Protein AF-C4Y0C4-F1 (afdb_monomer)

Radius of gyration: 26.36 Å; Cα contacts (8 Å, |Δi|>4): 239; chains: 1; bounding box: 46×41×90 Å

Sequence (206 aa):
MAMACFSQWPRQMGLIIATPTGSTAYSLSAGGSLVHPAVSAISVTPVCPHTLSFRPILLPDTMVLKVQVSVASRASAWASFDGRVRTELHKGWYVTVQASPFPFPTVRSSKTEYFDSVSSNLKWNVREQQKPFSQYLTGSNRSEFEQKHPGDPQVSDSSFDLDYSDDSASVQSEDESTAPLDTRTCYAHPHATVSINDDARSAAGL

Nearest PDB structures (foldseek):
  8kgc-assembly1_D  TM=9.273E-01  e=1.383E-09  Homo sapiens
  8kgc-assembly1_C  TM=9.225E-01  e=1.383E-09  Homo sapiens
  8kgc-assembly1_A  TM=9.258E-01  e=5.862E-09  Homo sapiens
  7qvs-assembly1_B-2  TM=7.651E-01  e=1.316E-07  Pseudomonas aeruginosa
  7mh7-assembly1_A  TM=7.870E-01  e=3.384E-07  Pseudomonas aeruginosa PAO1

Foldseek 3Di:
DWFWWKQDPPDGWTKTKDQLVCCPPVVVVQVGDRHDNPDQWIWIGIHPDPDPPDDIDIGGLADKDKAAAALPDPFWIWTDTPPDDIDIGGHGWIFIDHDDPDDDDDDDPDPCVVVVCCCVVVVPPPDDDDDDPLVVDDDPRNVVVCVVDVDDDPDDVDDPDPDPDDDDDDDDDDDDDDDDDDDDDDDDDPPPDGDIDPVVVVPPDD

Organism: Clavispora lusitaniae (strain ATCC 42720) (NCBI:txid306902)

InterPro domains:
  IPR016064 NAD kinase/diacylglycerol kinase-like domain superfamily [SSF111331] (14-130)
  IPR017437 ATP-NAD kinase, PpnK-type, C-terminal [G3DSA:2.60.200.30] (14-100)
  IPR017438 Inorganic polyphosphate/ATP-NAD kinase, N-terminal [G3DSA:3.40.50.10330] (101-125)

pLDDT: mean 70.17, std 22.77, range [24.12, 93.94]

Structure (mmCIF, N/CA/C/O backbone):
data_AF-C4Y0C4-F1
#
_entry.id   AF-C4Y0C4-F1
#
loop_
_atom_site.group_PDB
_atom_site.id
_atom_site.type_symbol
_atom_site.label_atom_id
_atom_site.label_alt_id
_atom_site.label_comp_id
_atom_site.label_asym_id
_atom_site.label_entity_id
_atom_site.label_seq_id
_atom_site.pdbx_PDB_ins_code
_atom_site.Cartn_x
_atom_site.Cartn_y
_atom_site.Cartn_z
_atom_site.occupancy
_atom_site.B_iso_or_equiv
_atom_site.auth_seq_id
_atom_site.auth_comp_id
_atom_site.auth_asym_id
_atom_site.auth_atom_id
_atom_site.pdbx_PDB_model_num
ATOM 1 N N . MET A 1 1 ? -5.969 -7.035 -2.236 1.00 51.94 1 MET A N 1
ATOM 2 C CA . MET A 1 1 ? -4.674 -7.696 -1.998 1.00 51.94 1 MET A CA 1
ATOM 3 C C . MET A 1 1 ? -3.873 -7.643 -3.288 1.00 51.94 1 MET A C 1
ATOM 5 O O . MET A 1 1 ? -4.138 -8.395 -4.210 1.00 51.94 1 MET A O 1
ATOM 9 N N . ALA A 1 2 ? -2.981 -6.670 -3.384 1.00 42.44 2 ALA A N 1
ATOM 10 C CA . ALA A 1 2 ? -1.845 -6.651 -4.292 1.00 42.44 2 ALA A CA 1
ATOM 11 C C . ALA A 1 2 ? -0.903 -5.630 -3.667 1.00 42.44 2 ALA A C 1
ATOM 13 O O . ALA A 1 2 ? -1.334 -4.522 -3.367 1.00 42.44 2 ALA A O 1
ATOM 14 N N . MET A 1 3 ? 0.322 -6.051 -3.385 1.00 50.34 3 MET A N 1
ATOM 15 C CA . MET A 1 3 ? 1.401 -5.193 -2.922 1.00 50.34 3 MET A CA 1
ATOM 16 C C . MET A 1 3 ? 2.520 -5.362 -3.932 1.00 50.34 3 MET A C 1
ATOM 18 O O . MET A 1 3 ? 3.320 -6.270 -3.762 1.00 50.34 3 MET A O 1
ATOM 22 N N . ALA A 1 4 ? 2.538 -4.547 -4.985 1.00 52.78 4 ALA A N 1
ATOM 23 C CA . ALA A 1 4 ? 3.640 -4.528 -5.939 1.00 52.78 4 ALA A CA 1
ATOM 24 C C . ALA A 1 4 ? 4.771 -3.689 -5.348 1.00 52.78 4 ALA A C 1
ATOM 26 O O . ALA A 1 4 ? 4.627 -2.475 -5.285 1.00 52.78 4 ALA A O 1
ATOM 27 N N . CYS A 1 5 ? 5.845 -4.321 -4.867 1.00 55.41 5 CYS A N 1
ATOM 28 C CA . CYS A 1 5 ? 7.065 -3.629 -4.444 1.00 55.41 5 CYS A CA 1
ATOM 29 C C . CYS A 1 5 ? 8.098 -3.701 -5.559 1.00 55.41 5 CYS A C 1
ATOM 31 O O . CYS A 1 5 ? 8.559 -4.798 -5.868 1.00 55.41 5 CYS A O 1
ATOM 33 N N . PHE A 1 6 ? 8.451 -2.546 -6.124 1.00 56.22 6 PHE A N 1
ATOM 34 C CA . PHE A 1 6 ? 9.517 -2.407 -7.113 1.00 56.22 6 PHE A CA 1
ATOM 35 C C . PHE A 1 6 ? 10.836 -2.090 -6.412 1.00 56.22 6 PHE A C 1
ATOM 37 O O . PHE A 1 6 ? 10.928 -1.063 -5.756 1.00 56.22 6 PHE A O 1
ATOM 44 N N . SER A 1 7 ? 11.859 -2.941 -6.522 1.00 53.38 7 SER A N 1
ATOM 45 C CA . SER A 1 7 ? 13.177 -2.651 -5.930 1.00 53.38 7 SER A CA 1
ATOM 46 C C . SER A 1 7 ? 14.316 -2.876 -6.921 1.00 53.38 7 SER A C 1
ATOM 48 O O . SER A 1 7 ? 14.461 -3.981 -7.445 1.00 53.38 7 SER A O 1
ATOM 50 N N . GLN A 1 8 ? 15.154 -1.855 -7.119 1.00 50.72 8 GLN A N 1
ATOM 51 C CA . GLN A 1 8 ? 16.403 -1.925 -7.882 1.00 50.72 8 GLN A CA 1
ATOM 52 C C . GLN A 1 8 ? 17.591 -2.101 -6.915 1.00 50.72 8 GLN A C 1
ATOM 54 O O . GLN A 1 8 ? 17.898 -1.221 -6.116 1.00 50.72 8 GLN A O 1
ATOM 59 N N . TRP A 1 9 ? 18.313 -3.217 -6.970 1.00 38.84 9 TRP A N 1
ATOM 60 C CA . TRP A 1 9 ? 19.644 -3.305 -6.339 1.00 38.84 9 TRP A CA 1
ATOM 61 C C . TRP A 1 9 ? 20.624 -2.463 -7.189 1.00 38.84 9 TRP A C 1
ATOM 63 O O . TRP A 1 9 ? 20.553 -2.619 -8.411 1.00 38.84 9 TRP A O 1
ATOM 73 N N . PRO A 1 10 ? 21.477 -1.535 -6.677 1.00 44.44 10 PRO A N 1
ATOM 74 C CA . PRO A 1 10 ? 21.913 -1.223 -5.305 1.00 44.44 10 PRO A CA 1
ATOM 75 C C . PRO A 1 10 ? 21.358 0.119 -4.752 1.00 44.44 10 PRO A C 1
ATOM 77 O O . PRO A 1 10 ? 21.975 0.763 -3.904 1.00 44.44 10 PRO A O 1
ATOM 80 N N . ARG A 1 11 ? 20.209 0.591 -5.254 1.00 56.19 11 ARG A N 1
ATOM 81 C CA . ARG A 1 11 ? 19.557 1.844 -4.833 1.00 56.19 11 ARG A CA 1
ATOM 82 C C . ARG A 1 11 ? 18.072 1.544 -4.640 1.00 56.19 11 ARG A C 1
ATOM 84 O O . ARG A 1 11 ? 17.348 1.476 -5.627 1.00 56.19 11 ARG A O 1
ATOM 91 N N . GLN A 1 12 ? 17.630 1.337 -3.395 1.00 60.38 12 GLN A N 1
ATOM 92 C CA . GLN A 1 12 ? 16.238 0.990 -3.068 1.00 60.38 12 GLN A CA 1
ATOM 93 C C . GLN A 1 12 ? 15.284 2.176 -3.299 1.00 60.38 12 GLN A C 1
ATOM 95 O O . GLN A 1 12 ? 14.732 2.735 -2.362 1.00 60.38 12 GLN A O 1
ATOM 100 N N . MET A 1 13 ? 15.110 2.584 -4.554 1.00 75.00 13 MET A N 1
ATOM 101 C CA . MET A 1 13 ? 13.962 3.373 -4.984 1.00 75.00 13 MET A CA 1
ATOM 102 C C . MET A 1 13 ? 12.855 2.382 -5.314 1.00 75.00 13 MET A C 1
ATOM 104 O O . MET A 1 13 ? 13.097 1.425 -6.059 1.00 75.00 13 MET A O 1
ATOM 108 N N . GLY A 1 14 ? 11.666 2.603 -4.767 1.00 84.25 14 GLY A N 1
ATOM 109 C CA . GLY A 1 14 ? 10.551 1.705 -5.003 1.00 84.25 14 GLY A CA 1
ATOM 110 C C . GLY A 1 14 ? 9.195 2.369 -4.977 1.00 84.25 14 GLY A C 1
ATOM 111 O O . GLY A 1 14 ? 9.045 3.550 -4.671 1.00 84.25 14 GLY A O 1
ATOM 112 N N . LEU A 1 15 ? 8.198 1.570 -5.320 1.00 89.12 15 LEU A N 1
ATOM 113 C CA . LEU A 1 15 ? 6.793 1.938 -5.302 1.00 89.12 15 LEU A CA 1
ATOM 114 C C . LEU A 1 15 ? 6.036 0.797 -4.640 1.00 89.12 15 LEU A C 1
ATOM 116 O O . LEU A 1 15 ? 6.319 -0.354 -4.961 1.00 89.12 15 LEU A O 1
ATOM 120 N N . ILE A 1 16 ? 5.111 1.124 -3.742 1.00 92.12 16 ILE A N 1
ATOM 121 C CA . ILE A 1 16 ? 4.132 0.207 -3.16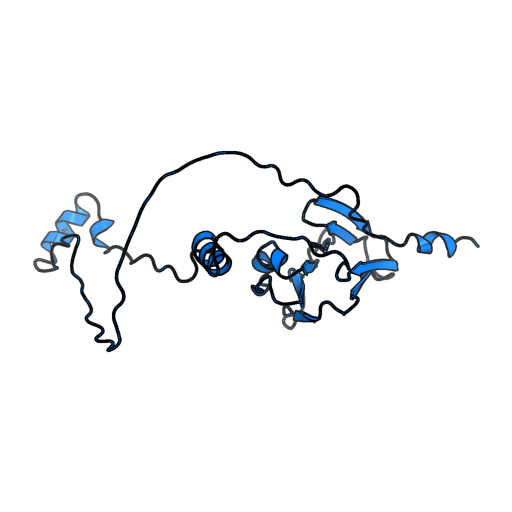5 1.00 92.12 16 ILE A CA 1
ATOM 122 C C . ILE A 1 16 ? 2.763 0.643 -3.668 1.00 92.12 16 ILE A C 1
ATOM 124 O O . ILE A 1 16 ? 2.360 1.786 -3.469 1.00 92.12 16 ILE A O 1
ATOM 128 N N . ILE A 1 17 ? 2.037 -0.273 -4.295 1.00 93.00 17 ILE A N 1
ATOM 129 C CA . ILE A 1 17 ? 0.620 -0.096 -4.626 1.00 93.00 17 ILE A CA 1
ATOM 130 C C . ILE A 1 17 ? -0.157 -1.042 -3.725 1.00 93.00 17 ILE A C 1
ATOM 132 O O . ILE A 1 17 ? 0.185 -2.219 -3.699 1.00 93.00 17 ILE A O 1
ATOM 136 N N . ALA A 1 18 ? -1.151 -0.549 -2.988 1.00 91.88 18 ALA A N 1
ATOM 137 C CA . ALA A 1 18 ? -1.892 -1.316 -1.993 1.00 91.88 18 ALA A CA 1
ATOM 138 C C . ALA A 1 18 ? -3.405 -1.063 -2.070 1.00 91.88 18 ALA A C 1
ATOM 140 O O . ALA A 1 18 ? -3.861 0.035 -2.381 1.00 91.88 18 ALA A O 1
ATOM 141 N N . THR A 1 19 ? -4.192 -2.084 -1.732 1.00 91.94 19 THR A N 1
ATOM 142 C CA . THR A 1 19 ? -5.633 -1.942 -1.457 1.00 91.94 19 THR A CA 1
ATOM 143 C C . THR A 1 19 ? -5.858 -1.328 -0.068 1.00 91.94 19 THR A C 1
ATOM 145 O O . THR A 1 19 ? -4.915 -1.298 0.726 1.00 91.94 19 THR A O 1
ATOM 148 N N . PRO A 1 20 ? -7.084 -0.911 0.297 1.00 91.44 20 PRO A N 1
ATOM 149 C CA . PRO A 1 20 ? -7.365 -0.302 1.601 1.00 91.44 20 PRO A CA 1
ATOM 150 C C . PRO A 1 20 ? -6.941 -1.206 2.761 1.00 91.44 20 PRO A C 1
ATOM 152 O O . PRO A 1 20 ? -6.286 -0.767 3.697 1.00 91.44 20 PRO A O 1
ATOM 155 N N . THR A 1 21 ? -7.186 -2.511 2.635 1.00 90.50 21 THR A N 1
ATOM 156 C CA . THR A 1 21 ? -6.725 -3.533 3.588 1.00 90.50 21 THR A CA 1
ATOM 157 C C . THR A 1 21 ? -5.204 -3.678 3.671 1.00 90.50 21 THR A C 1
ATOM 159 O O . THR A 1 21 ? -4.689 -4.044 4.716 1.00 90.50 21 THR A O 1
ATOM 162 N N . GLY A 1 22 ? -4.474 -3.393 2.590 1.00 88.94 22 GLY A N 1
ATOM 163 C CA . GLY A 1 22 ? -3.008 -3.413 2.556 1.00 88.94 22 GLY A CA 1
ATOM 164 C C . GLY A 1 22 ? -2.369 -2.091 2.986 1.00 88.94 22 GLY A C 1
ATOM 165 O O . GLY A 1 22 ? -1.144 -2.017 3.089 1.00 88.94 22 GLY A O 1
ATOM 166 N N . SER A 1 23 ? -3.172 -1.050 3.240 1.00 90.94 23 SER A N 1
ATOM 167 C CA . SER A 1 23 ? -2.684 0.252 3.708 1.00 90.94 23 SER A CA 1
ATOM 168 C C . SER A 1 23 ? -2.019 0.159 5.081 1.00 90.94 23 SER A C 1
ATOM 170 O O . SER A 1 23 ? -1.075 0.892 5.343 1.00 90.94 23 SER A O 1
ATOM 172 N N . THR A 1 24 ? -2.452 -0.793 5.911 1.00 90.81 24 THR A N 1
ATOM 173 C CA . THR A 1 24 ? -1.930 -1.069 7.258 1.00 90.81 24 THR A CA 1
ATOM 174 C C . THR A 1 24 ? -0.673 -1.946 7.255 1.00 90.81 24 THR A C 1
ATOM 176 O O . THR A 1 24 ? -0.068 -2.140 8.305 1.00 90.81 24 THR A O 1
ATOM 179 N N . ALA A 1 25 ? -0.277 -2.485 6.097 1.00 90.12 25 ALA A N 1
ATOM 180 C CA . ALA A 1 25 ? 0.890 -3.350 5.950 1.00 90.12 25 ALA A CA 1
ATOM 181 C C . ALA A 1 25 ? 2.129 -2.523 5.552 1.00 90.12 25 ALA A C 1
ATOM 183 O O . ALA A 1 25 ? 2.379 -1.446 6.083 1.00 90.12 25 ALA A O 1
ATOM 184 N N . TYR A 1 26 ? 2.901 -2.987 4.571 1.00 88.94 26 TYR A N 1
ATOM 185 C CA . TYR A 1 26 ? 4.123 -2.320 4.115 1.00 88.94 26 TYR A CA 1
ATOM 186 C C . TYR A 1 26 ? 3.918 -0.866 3.676 1.00 88.94 26 TYR A C 1
ATOM 188 O O . TYR A 1 26 ? 4.838 -0.059 3.792 1.00 88.94 26 TYR A O 1
ATOM 196 N N . SER A 1 27 ? 2.722 -0.524 3.182 1.00 90.38 27 SER A N 1
ATOM 197 C CA . SER A 1 27 ? 2.384 0.860 2.843 1.00 90.38 27 SER A CA 1
ATOM 198 C C . SER A 1 27 ? 2.492 1.769 4.070 1.00 90.38 27 SER A C 1
ATOM 200 O O . SER A 1 27 ? 3.049 2.854 3.946 1.00 90.38 27 SER A O 1
ATOM 202 N N . LEU A 1 28 ? 2.034 1.319 5.244 1.00 90.75 28 LEU A N 1
ATOM 203 C CA . LEU A 1 28 ? 2.137 2.059 6.502 1.00 90.75 28 LEU A CA 1
ATOM 204 C C . LEU A 1 28 ? 3.598 2.248 6.909 1.00 90.75 28 LEU A C 1
ATOM 206 O O . LEU A 1 28 ? 4.014 3.356 7.235 1.00 90.75 28 LEU A O 1
ATOM 210 N N . SER A 1 29 ? 4.401 1.182 6.827 1.00 88.38 29 SER A N 1
ATOM 211 C CA . SER A 1 29 ? 5.832 1.233 7.157 1.00 88.38 29 SER A CA 1
ATOM 212 C C . SER A 1 29 ? 6.616 2.189 6.255 1.00 88.38 29 SER A C 1
ATOM 214 O O . SER A 1 29 ? 7.595 2.784 6.693 1.00 88.38 29 SER A O 1
ATOM 216 N N . ALA A 1 30 ? 6.182 2.360 5.004 1.00 87.69 30 ALA A N 1
ATOM 217 C CA . ALA A 1 30 ? 6.769 3.306 4.059 1.00 87.69 30 ALA A CA 1
ATOM 218 C C . ALA A 1 30 ? 6.265 4.757 4.232 1.00 87.69 30 ALA A C 1
ATOM 220 O O . ALA A 1 30 ? 6.635 5.623 3.443 1.00 87.69 30 ALA A O 1
ATOM 221 N N . GLY A 1 31 ? 5.437 5.037 5.246 1.00 88.56 31 GLY A N 1
ATOM 222 C CA . GLY A 1 31 ? 4.877 6.368 5.506 1.00 88.56 31 GLY A CA 1
ATOM 223 C C . GLY A 1 31 ? 3.577 6.668 4.754 1.00 88.56 31 GLY A C 1
ATOM 224 O O . GLY A 1 31 ? 3.200 7.831 4.620 1.00 88.56 31 GLY A O 1
ATOM 225 N N . GLY A 1 32 ? 2.899 5.640 4.239 1.00 90.56 32 GLY A N 1
ATOM 226 C CA . GLY A 1 32 ? 1.562 5.739 3.660 1.00 90.56 32 GLY A CA 1
ATOM 227 C C . GLY A 1 32 ? 0.473 5.976 4.711 1.00 90.56 32 GLY A C 1
ATOM 228 O O . GLY A 1 32 ? 0.677 5.792 5.909 1.00 90.56 32 GLY A O 1
ATOM 229 N N . SER A 1 33 ? -0.708 6.387 4.256 1.00 91.69 33 SER A N 1
ATOM 230 C CA . SER A 1 33 ? -1.859 6.645 5.129 1.00 91.69 33 SER A CA 1
ATOM 231 C C . SER A 1 33 ? -2.658 5.375 5.423 1.00 91.69 33 SER A C 1
ATOM 233 O O . SER A 1 33 ? -2.791 4.512 4.556 1.00 91.69 33 SER A O 1
ATOM 235 N N . LEU A 1 34 ? -3.253 5.301 6.618 1.00 92.00 34 LEU A N 1
ATOM 236 C CA . LEU A 1 34 ? -4.264 4.293 6.937 1.00 92.00 34 LEU A CA 1
ATOM 237 C C . LEU A 1 34 ? -5.554 4.568 6.164 1.00 92.00 34 LEU A C 1
ATOM 239 O O . LEU A 1 34 ? -6.063 5.689 6.166 1.00 92.00 34 LEU A O 1
ATOM 243 N N . VAL A 1 35 ? -6.108 3.527 5.552 1.00 92.81 35 VAL A N 1
ATOM 244 C CA . VAL A 1 35 ? -7.347 3.599 4.778 1.00 92.81 35 VAL A CA 1
ATOM 245 C C . VAL A 1 35 ? -8.337 2.589 5.336 1.00 92.81 35 VAL A C 1
ATOM 247 O O . VAL A 1 35 ? -8.033 1.402 5.451 1.00 92.81 35 VAL A O 1
ATOM 250 N N . HIS A 1 36 ? -9.543 3.053 5.658 1.00 91.88 36 HIS A N 1
ATOM 251 C CA . HIS A 1 36 ? -10.598 2.178 6.154 1.00 91.88 36 HIS A CA 1
ATOM 252 C C . HIS A 1 36 ? -11.019 1.154 5.071 1.00 91.88 36 HIS A C 1
ATOM 254 O O . HIS A 1 36 ? -11.227 1.555 3.924 1.00 91.88 36 HIS A O 1
ATOM 260 N N . PRO A 1 37 ? -11.224 -0.140 5.399 1.00 89.44 37 PRO A N 1
ATOM 261 C CA . PRO A 1 37 ? -11.534 -1.189 4.419 1.00 89.44 37 PRO A CA 1
ATOM 262 C C . PRO A 1 37 ? -12.786 -0.956 3.563 1.00 89.44 37 PRO A C 1
ATOM 264 O O . PRO A 1 37 ? -12.877 -1.500 2.470 1.00 89.44 37 PRO A O 1
ATOM 267 N N . ALA A 1 38 ? -13.746 -0.161 4.049 1.00 88.62 38 ALA A N 1
ATOM 268 C CA . ALA A 1 38 ? -14.958 0.189 3.299 1.00 88.62 38 ALA A CA 1
ATOM 269 C C . ALA A 1 38 ? -14.745 1.273 2.224 1.00 88.62 38 ALA A C 1
ATOM 271 O O . ALA A 1 38 ? -15.660 1.550 1.456 1.00 88.62 38 ALA A O 1
ATOM 272 N N . VAL A 1 39 ? -13.575 1.918 2.183 1.00 90.75 39 VAL A N 1
ATOM 273 C CA . VAL A 1 39 ? -13.261 2.929 1.169 1.00 90.75 39 VAL A CA 1
ATOM 274 C C . VAL A 1 39 ? -12.733 2.232 -0.076 1.00 90.75 39 VAL A C 1
ATOM 276 O O . VAL A 1 39 ? -11.669 1.629 -0.037 1.00 90.75 39 VAL A O 1
ATOM 279 N N . SER A 1 40 ? -13.439 2.364 -1.192 1.00 91.25 40 SER A N 1
ATOM 280 C CA . SER A 1 40 ? -12.987 1.910 -2.509 1.00 91.25 40 SER A CA 1
ATOM 281 C C . SER A 1 40 ? -11.849 2.784 -3.040 1.00 91.25 40 SER A C 1
ATOM 283 O O . SER A 1 40 ? -12.078 3.807 -3.684 1.00 91.25 40 SER A O 1
ATOM 285 N N . ALA A 1 41 ? -10.606 2.409 -2.737 1.00 92.19 41 ALA A N 1
ATOM 286 C CA . ALA A 1 41 ? -9.42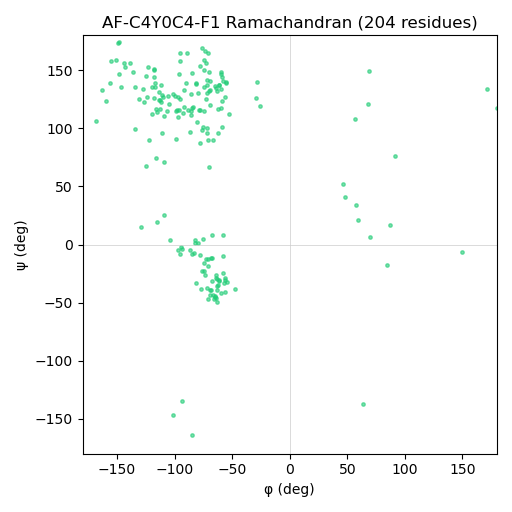6 3.147 -3.176 1.00 92.19 41 ALA A CA 1
ATOM 287 C C . ALA A 1 41 ? -8.193 2.255 -3.361 1.00 92.19 41 ALA A C 1
ATOM 289 O O . ALA A 1 41 ? -8.063 1.185 -2.768 1.00 92.19 41 ALA A O 1
ATOM 290 N N . ILE A 1 42 ? -7.246 2.749 -4.148 1.00 93.25 42 ILE A N 1
ATOM 291 C CA . ILE A 1 42 ? -5.900 2.209 -4.302 1.00 93.25 42 ILE A CA 1
ATOM 292 C C . ILE A 1 42 ? -4.924 3.239 -3.730 1.00 93.25 42 ILE A C 1
ATOM 294 O O . ILE A 1 42 ? -4.916 4.398 -4.137 1.00 93.25 42 ILE A O 1
ATOM 298 N N . SER A 1 43 ? -4.091 2.817 -2.784 1.00 93.00 43 SER A N 1
ATOM 299 C CA . SER A 1 43 ? -3.013 3.632 -2.226 1.00 93.00 43 SER A CA 1
ATOM 300 C C . SER A 1 43 ? -1.728 3.396 -3.005 1.00 93.00 43 SER A C 1
ATOM 302 O O . SER A 1 43 ? -1.347 2.250 -3.251 1.00 93.00 43 SER A O 1
ATOM 304 N N . VAL A 1 44 ? -1.041 4.473 -3.371 1.00 93.12 44 VAL A N 1
ATOM 305 C CA . VAL A 1 44 ? 0.273 4.431 -4.008 1.00 93.12 44 VAL A CA 1
ATOM 306 C C . VAL A 1 44 ? 1.257 5.162 -3.106 1.00 93.12 44 VAL A C 1
ATOM 308 O O . VAL A 1 44 ? 1.174 6.375 -2.931 1.00 93.12 44 VAL A O 1
ATOM 311 N N . THR A 1 45 ? 2.191 4.412 -2.525 1.00 92.69 45 THR A N 1
ATOM 312 C CA . THR A 1 45 ? 3.189 4.912 -1.576 1.00 92.69 45 THR A CA 1
ATOM 313 C C . THR A 1 45 ? 4.595 4.747 -2.160 1.00 92.69 45 THR A C 1
ATOM 315 O O . THR A 1 45 ? 5.022 3.618 -2.419 1.00 92.69 45 THR A O 1
ATOM 318 N N . PRO A 1 46 ? 5.334 5.842 -2.398 1.00 90.75 46 PRO A N 1
ATOM 319 C CA . PRO A 1 46 ? 6.719 5.768 -2.846 1.00 90.75 46 PRO A CA 1
ATOM 320 C C . PRO A 1 46 ? 7.632 5.296 -1.705 1.00 90.75 46 PRO A C 1
ATOM 322 O O . PRO A 1 46 ? 7.471 5.712 -0.562 1.00 90.75 46 PRO A O 1
ATOM 325 N N . VAL A 1 47 ? 8.623 4.460 -2.019 1.00 87.25 47 VAL A N 1
ATOM 326 C CA . VAL A 1 47 ? 9.634 3.984 -1.063 1.00 87.25 47 VAL A CA 1
ATOM 327 C C . VAL A 1 47 ? 10.951 4.701 -1.327 1.00 87.25 47 VAL A C 1
ATOM 329 O O . VAL A 1 47 ? 11.498 4.610 -2.429 1.00 87.25 47 VAL A O 1
ATOM 332 N N . CYS A 1 48 ? 11.440 5.401 -0.298 1.00 81.19 48 CYS A N 1
ATOM 333 C CA . CYS A 1 48 ? 12.683 6.177 -0.305 1.00 81.19 48 CYS A CA 1
ATOM 334 C C . CYS A 1 48 ? 12.846 7.072 -1.550 1.00 81.19 48 CYS A C 1
ATOM 336 O O . CYS A 1 48 ? 13.877 6.989 -2.207 1.00 81.19 48 CYS A O 1
ATOM 338 N N . PRO A 1 49 ? 11.870 7.919 -1.924 1.00 77.38 49 PRO A N 1
ATOM 339 C CA . PRO A 1 49 ? 11.975 8.705 -3.148 1.00 77.38 49 PRO A CA 1
ATOM 340 C C . PRO A 1 49 ? 13.180 9.658 -3.117 1.00 77.38 49 PRO A C 1
ATOM 342 O O . PRO A 1 49 ? 13.415 10.362 -2.139 1.00 77.38 49 PRO A O 1
ATOM 345 N N . HIS A 1 50 ? 13.915 9.750 -4.228 1.00 72.69 50 HIS A N 1
ATOM 346 C CA . HIS A 1 50 ? 15.055 10.671 -4.375 1.00 72.69 50 HIS A CA 1
ATOM 347 C C . HIS A 1 50 ? 14.634 12.145 -4.572 1.00 72.69 50 HIS A C 1
ATOM 349 O O . HIS A 1 50 ? 15.465 13.016 -4.832 1.00 72.69 50 HIS A O 1
ATOM 355 N N . THR A 1 51 ? 13.335 12.438 -4.489 1.00 77.44 51 THR A N 1
ATOM 356 C CA . THR A 1 51 ? 12.779 13.789 -4.583 1.00 77.44 51 THR A CA 1
ATOM 357 C C . THR A 1 51 ? 11.878 14.040 -3.382 1.00 77.44 51 THR A C 1
ATOM 359 O O . THR A 1 51 ? 11.029 13.216 -3.050 1.00 77.44 51 THR A O 1
ATOM 362 N N . LEU A 1 52 ? 12.038 15.207 -2.759 1.00 74.12 52 LEU A N 1
ATOM 363 C CA . LEU A 1 52 ? 11.339 15.605 -1.531 1.00 74.12 52 LEU A CA 1
ATOM 364 C C . LEU A 1 52 ? 9.824 15.826 -1.707 1.00 74.12 52 LEU A C 1
ATOM 366 O O . LEU A 1 52 ? 9.104 15.970 -0.724 1.00 74.12 52 LEU A O 1
ATOM 370 N N . SER A 1 53 ? 9.331 15.879 -2.945 1.00 81.56 53 SER A N 1
ATOM 371 C CA . SER A 1 53 ? 7.926 16.149 -3.272 1.00 81.56 53 SER A CA 1
ATOM 372 C C . SER A 1 53 ? 7.067 14.895 -3.452 1.00 81.56 53 SER A C 1
ATOM 374 O O . SER A 1 53 ? 5.857 15.015 -3.639 1.00 81.56 53 SER A O 1
ATOM 376 N N . PHE A 1 54 ? 7.646 13.695 -3.384 1.00 81.38 54 PHE A N 1
ATOM 377 C CA . PHE A 1 54 ? 6.874 12.460 -3.487 1.00 81.38 54 PHE A CA 1
ATOM 378 C C . PHE A 1 54 ? 6.091 12.209 -2.200 1.00 81.38 54 PHE A C 1
ATOM 380 O O . PHE A 1 54 ? 6.668 11.972 -1.140 1.00 81.38 54 PHE A O 1
ATOM 387 N N . ARG A 1 55 ? 4.763 12.243 -2.310 1.00 88.81 55 ARG A N 1
ATOM 388 C CA . ARG A 1 55 ? 3.836 11.928 -1.223 1.00 88.81 55 ARG A CA 1
ATOM 389 C C . ARG A 1 55 ? 2.988 10.711 -1.591 1.00 88.81 55 ARG A C 1
ATOM 391 O O . ARG A 1 55 ? 2.742 10.502 -2.781 1.00 88.81 55 ARG A O 1
ATOM 398 N N . PRO A 1 56 ? 2.538 9.921 -0.604 1.00 91.50 56 PRO A N 1
ATOM 399 C CA . PRO A 1 56 ? 1.516 8.912 -0.832 1.00 91.50 56 PRO A CA 1
ATOM 400 C C . PRO A 1 56 ? 0.264 9.541 -1.452 1.00 91.50 56 PRO A C 1
ATOM 402 O O . PRO A 1 56 ? -0.141 10.636 -1.056 1.00 91.50 56 PRO A O 1
ATOM 405 N N . ILE A 1 57 ? -0.343 8.849 -2.412 1.00 93.00 57 ILE A N 1
ATOM 406 C CA . ILE A 1 57 ? -1.578 9.280 -3.076 1.00 93.00 57 ILE A CA 1
ATOM 407 C C . ILE A 1 57 ? -2.642 8.190 -2.971 1.00 93.00 57 ILE A C 1
ATOM 409 O O . ILE A 1 57 ? -2.334 6.999 -3.029 1.00 93.00 57 ILE A O 1
ATOM 413 N N . LEU A 1 58 ? -3.898 8.611 -2.836 1.00 93.75 58 LEU A N 1
ATOM 414 C CA . LEU A 1 58 ? -5.064 7.736 -2.910 1.00 93.75 58 LEU A CA 1
ATOM 415 C C . LEU A 1 58 ? -5.773 7.969 -4.236 1.00 93.75 58 LEU A C 1
ATOM 417 O O . LEU A 1 58 ? -6.085 9.103 -4.593 1.00 93.75 58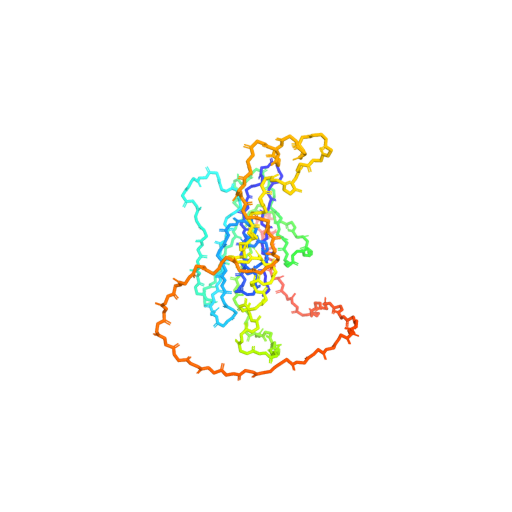 LEU A O 1
ATOM 421 N N . LEU A 1 59 ? -6.008 6.881 -4.955 1.00 93.75 59 LEU A N 1
ATOM 422 C CA . LEU A 1 59 ? -6.654 6.866 -6.256 1.00 93.75 59 LEU A CA 1
ATOM 423 C C . LEU A 1 59 ? -7.952 6.051 -6.172 1.00 93.75 59 LEU A C 1
ATOM 425 O O . LEU A 1 59 ? -8.023 5.119 -5.370 1.00 93.75 59 LEU A O 1
ATOM 429 N N . PRO A 1 60 ? -8.973 6.360 -6.985 1.00 93.94 60 PRO A N 1
ATOM 430 C CA . PRO A 1 60 ? -10.165 5.523 -7.097 1.00 93.94 60 PRO A CA 1
ATOM 431 C C . PRO A 1 60 ? -9.824 4.102 -7.567 1.00 93.94 60 PRO A C 1
ATOM 433 O O . PRO A 1 60 ? -8.902 3.901 -8.359 1.00 93.94 60 PRO A O 1
ATOM 436 N N . ASP A 1 61 ? -10.594 3.114 -7.116 1.00 90.06 61 ASP A N 1
ATOM 437 C CA . ASP A 1 61 ? -10.421 1.702 -7.483 1.00 90.06 61 ASP A CA 1
ATOM 438 C C . ASP A 1 61 ? -10.809 1.379 -8.940 1.00 90.06 61 ASP A C 1
ATOM 440 O O . ASP A 1 61 ? -10.340 0.387 -9.500 1.00 90.06 61 ASP A O 1
ATOM 444 N N . THR A 1 62 ? -11.590 2.251 -9.584 1.00 91.25 62 THR A N 1
ATOM 445 C CA . THR A 1 62 ? -11.938 2.179 -11.013 1.00 91.25 62 THR A CA 1
ATOM 446 C C . THR A 1 62 ? -10.763 2.497 -11.940 1.00 91.25 62 THR A C 1
ATOM 448 O O . THR A 1 62 ? -10.865 2.308 -13.152 1.00 91.25 62 THR A O 1
ATOM 451 N N . MET A 1 63 ? -9.660 3.031 -11.406 1.00 93.06 63 MET A N 1
ATOM 452 C CA . MET A 1 63 ? -8.493 3.405 -12.195 1.00 93.06 63 MET A CA 1
ATOM 453 C C . MET A 1 63 ? -7.613 2.188 -12.494 1.00 93.06 63 MET A C 1
ATOM 455 O O . MET A 1 63 ? -7.324 1.368 -11.625 1.00 93.06 63 MET A O 1
ATOM 459 N N . VAL A 1 64 ? -7.127 2.113 -13.733 1.00 92.44 64 VAL A N 1
ATOM 460 C CA . VAL A 1 64 ? -6.136 1.120 -14.154 1.00 92.44 64 VAL A CA 1
ATOM 461 C C . VAL A 1 64 ? -4.751 1.751 -14.084 1.00 92.44 64 VAL A C 1
ATOM 463 O O . VAL A 1 64 ? -4.454 2.706 -14.802 1.00 92.44 64 VAL A O 1
ATOM 466 N N . LEU A 1 65 ? -3.892 1.225 -13.214 1.00 91.81 65 LEU A N 1
ATOM 467 C CA . LEU A 1 65 ? -2.534 1.725 -13.021 1.00 91.81 65 LEU A CA 1
ATOM 468 C C . LEU A 1 65 ? -1.555 0.881 -13.827 1.00 91.81 65 LEU A C 1
ATOM 470 O O . LEU A 1 65 ? -1.512 -0.335 -13.675 1.00 91.81 65 LEU A O 1
ATOM 474 N N . LYS A 1 66 ? -0.728 1.522 -14.653 1.00 92.50 66 LYS A N 1
ATOM 475 C CA . LYS A 1 66 ? 0.338 0.856 -15.409 1.00 92.50 66 LYS A CA 1
ATOM 476 C C . LYS A 1 66 ? 1.696 1.322 -14.899 1.00 92.50 66 LYS A C 1
ATOM 478 O O . LYS A 1 66 ? 2.039 2.494 -15.027 1.00 92.50 66 LYS A O 1
ATOM 483 N N . VAL A 1 67 ? 2.478 0.395 -14.354 1.00 90.25 67 VAL A N 1
ATOM 484 C CA . VAL A 1 67 ? 3.849 0.642 -13.892 1.00 90.25 67 VAL A CA 1
ATOM 485 C C . VAL A 1 67 ? 4.812 -0.007 -14.869 1.00 90.25 67 VAL A C 1
ATOM 487 O O . VAL A 1 67 ? 4.828 -1.226 -15.001 1.00 90.25 67 VAL A O 1
ATOM 490 N N . GLN A 1 68 ? 5.611 0.801 -15.561 1.00 90.25 68 GLN A N 1
ATOM 491 C CA . GLN A 1 68 ? 6.545 0.327 -16.578 1.00 90.25 68 GLN A CA 1
ATOM 492 C C . GLN A 1 68 ? 7.995 0.505 -16.133 1.00 90.25 68 GLN A C 1
ATOM 494 O O . GLN A 1 68 ? 8.383 1.562 -15.635 1.00 90.25 68 GLN A O 1
ATOM 499 N N . VAL A 1 69 ? 8.817 -0.514 -16.385 1.00 88.44 69 VAL A N 1
ATOM 500 C CA . VAL A 1 69 ? 10.271 -0.407 -16.273 1.00 88.44 69 VAL A CA 1
ATOM 501 C C . VAL A 1 69 ? 10.787 0.302 -17.519 1.00 88.44 69 VAL A C 1
ATOM 503 O O . VAL A 1 69 ? 10.669 -0.212 -18.632 1.00 88.44 69 VAL A O 1
ATOM 506 N N . SER A 1 70 ? 11.367 1.490 -17.343 1.00 86.50 70 SER A N 1
ATOM 507 C CA . SER A 1 70 ? 11.927 2.260 -18.458 1.00 86.50 70 SER A CA 1
ATOM 508 C C . SER A 1 70 ? 12.948 1.438 -19.251 1.00 86.50 70 SER A C 1
ATOM 510 O O . SER A 1 70 ? 13.795 0.752 -18.673 1.00 86.50 70 SER A O 1
ATOM 512 N N . VAL A 1 71 ? 12.914 1.553 -20.581 1.00 88.12 71 VAL A N 1
ATOM 513 C CA . VAL A 1 71 ? 13.891 0.910 -21.477 1.00 88.12 71 VAL A CA 1
ATOM 514 C C . VAL A 1 71 ? 15.311 1.422 -21.200 1.00 88.12 71 VAL A C 1
ATOM 516 O O . VAL A 1 71 ? 16.276 0.666 -21.274 1.00 88.12 71 VAL A O 1
ATOM 519 N N . ALA A 1 72 ? 15.431 2.685 -20.779 1.00 86.75 72 ALA A N 1
ATOM 520 C CA . ALA A 1 72 ? 16.691 3.312 -20.386 1.00 86.75 72 ALA A CA 1
ATOM 521 C C . ALA A 1 72 ? 17.146 2.946 -18.958 1.00 86.75 72 ALA A C 1
ATOM 523 O O . ALA A 1 72 ? 18.170 3.452 -18.491 1.00 86.75 72 ALA A O 1
ATOM 524 N N . SER A 1 73 ? 16.403 2.093 -18.237 1.00 82.81 73 SER A N 1
ATOM 525 C CA . SER A 1 73 ? 16.802 1.652 -16.898 1.00 82.81 73 SER A CA 1
ATOM 526 C C . SER A 1 73 ? 18.165 0.963 -16.943 1.00 82.81 73 SER A C 1
ATOM 528 O O . SER A 1 73 ? 18.488 0.237 -17.886 1.00 82.81 73 SER A O 1
ATOM 530 N N . ARG A 1 74 ? 18.985 1.156 -15.907 1.00 81.00 74 ARG A N 1
ATOM 531 C CA . ARG A 1 74 ? 20.300 0.503 -15.812 1.00 81.00 74 ARG A CA 1
ATOM 532 C C . ARG A 1 74 ? 20.181 -0.983 -15.486 1.00 81.00 74 ARG A C 1
ATOM 534 O O . ARG A 1 74 ? 21.036 -1.748 -15.918 1.00 81.00 74 ARG A O 1
ATOM 541 N N . ALA A 1 75 ? 19.108 -1.404 -14.821 1.00 80.69 75 ALA A N 1
ATOM 542 C CA . ALA A 1 75 ? 18.895 -2.796 -14.446 1.00 80.69 75 ALA A CA 1
ATOM 543 C C . ALA A 1 75 ? 17.396 -3.168 -14.415 1.00 80.69 75 ALA A C 1
ATOM 545 O O . ALA A 1 75 ? 16.533 -2.334 -14.705 1.00 80.69 75 ALA A O 1
ATOM 546 N N . SER A 1 76 ? 17.110 -4.453 -14.190 1.00 83.94 76 SER A N 1
ATOM 547 C CA . SER A 1 76 ? 15.757 -5.013 -14.091 1.00 83.94 76 SER A CA 1
ATOM 548 C C . SER A 1 76 ? 15.104 -4.638 -12.765 1.00 83.94 76 SER A C 1
ATOM 550 O O . SER A 1 76 ? 15.783 -4.455 -11.752 1.00 83.94 76 SER A O 1
ATOM 552 N N . ALA A 1 77 ? 13.780 -4.514 -12.763 1.00 86.88 77 ALA A N 1
ATOM 553 C CA . ALA A 1 77 ? 13.020 -4.337 -11.534 1.00 86.88 77 ALA A CA 1
ATOM 554 C C . ALA A 1 77 ? 12.510 -5.691 -11.039 1.00 86.88 77 ALA A C 1
ATOM 556 O O . ALA A 1 77 ? 12.470 -6.667 -11.777 1.00 86.88 77 ALA A O 1
ATOM 557 N N . TRP A 1 78 ? 12.081 -5.742 -9.789 1.00 87.31 78 TRP A N 1
ATOM 558 C CA . TRP A 1 78 ? 11.412 -6.908 -9.222 1.00 87.31 78 TRP A CA 1
ATOM 559 C C . TRP A 1 78 ? 10.037 -6.479 -8.771 1.00 87.31 78 TRP A C 1
ATOM 561 O O . TRP A 1 78 ? 9.959 -5.444 -8.132 1.00 87.31 78 TRP A O 1
ATOM 571 N N . ALA A 1 79 ? 8.994 -7.248 -9.053 1.00 88.62 79 ALA A N 1
ATOM 572 C CA . ALA A 1 79 ? 7.679 -7.072 -8.453 1.00 88.62 79 ALA A CA 1
ATOM 573 C C . ALA A 1 79 ? 7.391 -8.263 -7.538 1.00 88.62 79 ALA A C 1
ATOM 575 O O . ALA A 1 79 ? 7.432 -9.413 -7.965 1.00 88.62 79 ALA A O 1
ATOM 576 N N . SER A 1 80 ? 7.122 -7.997 -6.265 1.00 87.25 80 SER A N 1
ATOM 577 C CA . SER A 1 80 ? 6.498 -8.976 -5.364 1.00 87.25 80 SER A CA 1
ATOM 578 C C . SER A 1 80 ? 4.993 -8.740 -5.344 1.00 87.25 80 SER A C 1
ATOM 580 O O . SER A 1 80 ? 4.572 -7.637 -5.660 1.00 87.25 80 SER A O 1
ATOM 582 N N . PHE A 1 81 ? 4.194 -9.737 -4.977 1.00 87.81 81 PHE A N 1
ATOM 583 C CA . PHE A 1 81 ? 2.769 -9.565 -4.712 1.00 87.81 81 PHE A CA 1
ATOM 584 C C . PHE A 1 81 ? 2.468 -10.129 -3.330 1.00 87.81 81 PHE A C 1
ATOM 586 O O . PHE A 1 81 ? 2.767 -11.290 -3.058 1.00 87.81 81 PHE A O 1
ATOM 593 N N . ASP A 1 82 ? 1.906 -9.292 -2.454 1.00 85.25 82 ASP A N 1
ATOM 594 C CA . ASP A 1 82 ? 1.504 -9.685 -1.095 1.00 85.25 82 ASP A CA 1
ATOM 595 C C . ASP A 1 82 ? 2.657 -10.262 -0.244 1.00 85.25 82 ASP A C 1
ATOM 597 O O . ASP A 1 82 ? 2.495 -11.194 0.537 1.00 85.25 82 ASP A O 1
ATOM 601 N N . GLY A 1 83 ? 3.876 -9.750 -0.453 1.00 75.75 83 GLY A N 1
ATOM 602 C CA . GLY A 1 83 ? 5.075 -10.223 0.249 1.00 75.75 83 GLY A CA 1
ATOM 603 C C . GLY A 1 83 ? 5.534 -11.633 -0.144 1.00 75.75 83 GLY A C 1
ATOM 604 O O . GLY A 1 83 ? 6.459 -12.166 0.467 1.00 75.75 83 GLY A O 1
ATOM 605 N N . ARG A 1 84 ? 4.916 -12.245 -1.162 1.00 79.25 84 ARG A N 1
ATOM 606 C CA . ARG A 1 84 ? 5.262 -13.579 -1.669 1.00 79.25 84 ARG A CA 1
ATOM 607 C C . ARG A 1 84 ? 6.088 -13.468 -2.957 1.00 79.25 84 ARG A C 1
ATOM 609 O O . ARG A 1 84 ? 6.901 -12.551 -3.105 1.00 79.25 84 ARG A O 1
ATOM 616 N N . VAL A 1 85 ? 5.892 -14.443 -3.853 1.00 77.69 85 VAL A N 1
ATOM 617 C CA . VAL A 1 85 ? 6.540 -14.651 -5.158 1.00 77.69 85 VAL A CA 1
ATOM 618 C C . VAL A 1 85 ? 7.059 -13.347 -5.759 1.00 77.69 85 VAL A C 1
ATOM 620 O O . VAL A 1 85 ? 6.300 -12.410 -6.011 1.00 77.69 85 VAL A O 1
ATOM 623 N N . ARG A 1 86 ? 8.376 -13.299 -5.973 1.00 82.81 86 ARG A N 1
ATOM 624 C CA . ARG A 1 86 ? 9.059 -12.184 -6.627 1.00 82.81 86 ARG A CA 1
ATOM 625 C C . ARG A 1 86 ? 9.210 -12.535 -8.095 1.00 82.81 86 ARG A C 1
ATOM 627 O O . ARG A 1 86 ? 9.773 -13.576 -8.415 1.00 82.81 86 ARG A O 1
ATOM 634 N N . THR A 1 87 ? 8.733 -11.656 -8.959 1.00 87.25 87 THR A N 1
ATOM 635 C CA . THR A 1 87 ? 8.887 -11.787 -10.401 1.00 87.25 87 THR A CA 1
ATOM 636 C C . THR A 1 87 ? 9.823 -10.709 -10.906 1.00 87.25 87 THR A C 1
ATOM 638 O O . THR A 1 87 ? 9.655 -9.531 -10.580 1.00 87.25 87 THR A O 1
ATOM 641 N N . GLU A 1 88 ? 10.829 -11.110 -11.671 1.00 89.44 88 GLU A N 1
ATOM 642 C CA . GLU A 1 88 ? 11.727 -10.173 -12.329 1.00 89.44 88 GLU A CA 1
ATOM 643 C C . GLU A 1 88 ? 11.015 -9.517 -13.520 1.00 89.44 88 GLU A C 1
ATOM 645 O O . GLU A 1 88 ? 10.317 -10.169 -14.293 1.00 89.44 88 GLU A O 1
ATOM 650 N N . LEU A 1 89 ? 11.178 -8.205 -13.648 1.00 88.19 89 LEU A N 1
ATOM 651 C CA . LEU A 1 89 ? 10.641 -7.389 -14.724 1.00 88.19 89 LEU A CA 1
ATOM 652 C C . LEU A 1 89 ? 11.800 -6.811 -15.525 1.00 88.19 89 LEU A C 1
ATOM 654 O O . LEU A 1 89 ? 12.576 -5.974 -15.044 1.00 88.19 89 LEU A O 1
ATOM 658 N N . HIS A 1 90 ? 11.895 -7.253 -16.773 1.00 89.00 90 HIS A N 1
ATOM 659 C CA . HIS A 1 90 ? 12.890 -6.754 -17.705 1.00 89.00 90 HIS A CA 1
ATOM 660 C C . HIS A 1 90 ? 12.548 -5.344 -18.200 1.00 89.00 90 HIS A C 1
ATOM 662 O O . HIS A 1 90 ? 11.451 -4.813 -18.021 1.00 89.00 90 HIS A O 1
ATOM 668 N N . LYS A 1 91 ? 13.528 -4.701 -18.829 1.00 89.12 91 LYS A N 1
ATOM 669 C CA . LYS A 1 91 ? 13.375 -3.353 -19.381 1.00 89.12 91 LYS A CA 1
ATOM 670 C C . LYS A 1 91 ? 12.283 -3.345 -20.454 1.00 89.12 91 LYS A C 1
ATOM 672 O O . LYS A 1 91 ? 12.216 -4.250 -21.279 1.00 89.12 91 LYS A O 1
ATOM 677 N N . GLY A 1 92 ? 11.433 -2.321 -20.443 1.00 88.44 92 GLY A N 1
ATOM 678 C CA . GLY A 1 92 ? 10.288 -2.197 -21.347 1.00 88.44 92 GLY A CA 1
ATOM 679 C C . GLY A 1 92 ? 9.027 -2.926 -20.874 1.00 88.44 92 GLY A C 1
ATOM 680 O O . GLY A 1 92 ? 7.938 -2.565 -21.323 1.00 88.44 92 GLY A O 1
ATOM 681 N N . TRP A 1 93 ? 9.142 -3.873 -19.936 1.00 90.12 93 TRP A N 1
ATOM 682 C CA . TRP A 1 93 ? 7.993 -4.582 -19.376 1.00 90.12 93 TRP A CA 1
ATOM 683 C C . TRP A 1 93 ? 7.194 -3.681 -18.445 1.00 90.12 93 TRP A C 1
ATOM 685 O O . TRP A 1 93 ? 7.711 -2.718 -17.868 1.00 90.12 93 TRP A O 1
ATOM 695 N N . TYR A 1 94 ? 5.919 -4.011 -18.279 1.00 90.19 94 TYR A N 1
ATOM 696 C CA . TYR A 1 94 ? 5.030 -3.295 -17.382 1.00 90.19 94 TYR A CA 1
ATOM 697 C C . TYR A 1 94 ? 4.124 -4.244 -16.609 1.00 90.19 94 TYR A C 1
ATOM 699 O O . TYR A 1 94 ? 3.824 -5.352 -17.047 1.00 90.19 94 TYR A O 1
ATOM 707 N N . VAL A 1 95 ? 3.665 -3.761 -15.461 1.00 91.12 95 VAL A N 1
ATOM 708 C CA . VAL A 1 9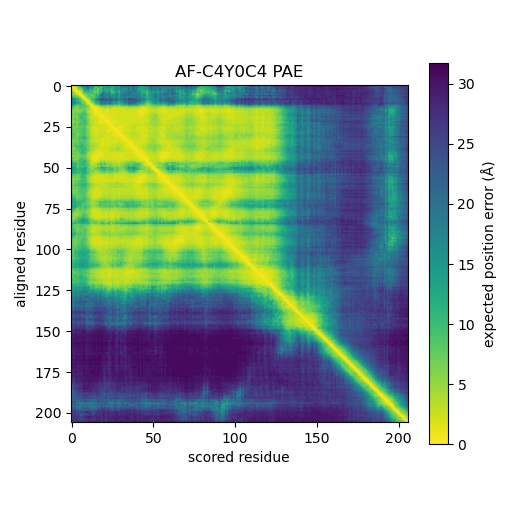5 ? 2.636 -4.389 -14.639 1.00 91.12 95 VAL A CA 1
ATOM 709 C C . VAL A 1 95 ? 1.415 -3.489 -14.660 1.00 91.12 95 VAL A C 1
ATOM 711 O O . VAL A 1 95 ? 1.523 -2.282 -14.431 1.00 91.12 95 VAL A O 1
ATOM 714 N N . THR A 1 96 ? 0.259 -4.086 -14.916 1.00 91.62 96 THR A N 1
ATOM 715 C CA . THR A 1 96 ? -1.029 -3.410 -14.792 1.00 91.62 96 THR A CA 1
ATOM 716 C C . THR A 1 96 ? -1.685 -3.829 -13.483 1.00 91.62 96 THR A C 1
ATOM 718 O O . THR A 1 96 ? -1.788 -5.017 -13.188 1.00 91.62 96 THR A O 1
ATOM 721 N N . VAL A 1 97 ? -2.122 -2.854 -12.693 1.00 91.00 97 VAL A N 1
ATOM 722 C CA . VAL A 1 97 ? -2.826 -3.052 -11.427 1.00 91.00 97 VAL A CA 1
ATOM 723 C C . VAL A 1 97 ? -4.217 -2.446 -11.552 1.00 91.00 97 VAL A C 1
ATOM 725 O O . VAL A 1 97 ? -4.365 -1.278 -11.907 1.00 91.00 97 VAL A O 1
ATOM 728 N N . GLN A 1 98 ? -5.230 -3.249 -11.252 1.00 91.25 98 GLN A N 1
ATOM 729 C CA . GLN A 1 98 ? -6.636 -2.861 -11.270 1.00 91.25 98 GLN A CA 1
ATOM 730 C C . GLN A 1 98 ? -7.356 -3.557 -10.112 1.00 91.25 98 GLN A C 1
ATOM 732 O O . GLN A 1 98 ? -6.943 -4.637 -9.676 1.00 91.25 98 GLN A O 1
ATOM 737 N N . ALA A 1 99 ? -8.437 -2.955 -9.618 1.00 88.94 99 ALA A N 1
ATOM 738 C CA . ALA A 1 99 ? -9.343 -3.635 -8.706 1.00 88.94 99 ALA A CA 1
ATOM 739 C C . ALA A 1 99 ? -9.945 -4.898 -9.352 1.00 88.94 99 ALA A C 1
ATOM 741 O O . ALA A 1 99 ? -10.395 -4.888 -10.500 1.00 88.94 99 ALA A O 1
ATOM 742 N N . SER A 1 100 ? -9.939 -5.995 -8.594 1.00 88.19 100 SER A N 1
ATOM 743 C CA . SER A 1 100 ? -10.556 -7.258 -9.006 1.00 88.19 100 SER A CA 1
ATOM 744 C C . SER A 1 100 ? -12.083 -7.119 -9.027 1.00 88.19 100 SER A C 1
ATOM 746 O O . SER A 1 100 ? -12.634 -6.541 -8.089 1.00 88.19 100 SER A O 1
ATOM 748 N N . PRO A 1 101 ? -12.787 -7.712 -10.011 1.00 87.00 101 PRO A N 1
ATOM 749 C CA . PRO A 1 101 ? -14.250 -7.783 -9.999 1.00 87.00 101 PRO A CA 1
ATOM 750 C C . PRO A 1 101 ? -14.798 -8.703 -8.893 1.00 87.00 101 PRO A C 1
ATOM 752 O O . PRO A 1 101 ? -15.993 -8.685 -8.616 1.00 87.00 101 PRO A O 1
ATOM 755 N N . PHE A 1 102 ? -13.937 -9.499 -8.252 1.00 88.62 102 PHE A N 1
ATOM 756 C CA . PHE A 1 102 ? -14.303 -10.421 -7.179 1.00 88.62 102 PHE A CA 1
ATOM 757 C C . PHE A 1 102 ? -13.730 -9.928 -5.840 1.00 88.62 102 PHE A C 1
ATOM 759 O O . PHE A 1 102 ? -12.550 -10.180 -5.559 1.00 88.62 102 PHE A O 1
ATOM 766 N N . PRO A 1 103 ? -14.516 -9.204 -5.018 1.00 82.75 103 PRO A N 1
ATOM 767 C CA . PRO A 1 103 ? -14.086 -8.801 -3.686 1.00 82.75 103 PRO A CA 1
ATOM 768 C C . PRO A 1 103 ? -14.021 -10.012 -2.750 1.00 82.75 103 PRO A C 1
ATOM 770 O O . PRO A 1 103 ? -14.796 -10.959 -2.871 1.00 82.75 103 PRO A O 1
ATOM 773 N N . PHE A 1 104 ? -13.099 -9.971 -1.790 1.00 85.31 104 PHE A N 1
ATOM 774 C CA . PHE A 1 104 ? -12.976 -11.014 -0.777 1.00 85.31 104 PHE A CA 1
ATOM 775 C C . PHE A 1 104 ? -13.960 -10.737 0.375 1.00 85.31 104 PHE A C 1
ATOM 777 O O . PHE A 1 104 ? -13.838 -9.684 1.008 1.00 85.31 104 PHE A O 1
ATOM 784 N N . PRO A 1 105 ? -14.934 -11.624 0.655 1.00 85.44 105 PRO A N 1
ATOM 785 C CA . PRO A 1 105 ? -15.873 -11.425 1.750 1.00 85.44 105 PRO A CA 1
ATOM 786 C C . PRO A 1 105 ? -15.175 -11.655 3.095 1.00 85.44 105 PRO A C 1
ATOM 788 O O . PRO A 1 105 ? -14.607 -12.718 3.339 1.00 85.44 105 PRO A O 1
ATOM 791 N N . THR A 1 106 ? -15.257 -10.668 3.984 1.00 84.94 106 THR A N 1
ATOM 792 C CA . THR A 1 106 ? -14.699 -10.745 5.340 1.00 84.94 106 THR A CA 1
ATOM 793 C C . THR A 1 106 ? -15.827 -10.640 6.360 1.00 84.94 106 THR A C 1
ATOM 795 O O . THR A 1 106 ? -16.706 -9.789 6.229 1.00 84.94 106 THR A O 1
ATOM 798 N N . VAL A 1 107 ? -15.797 -11.491 7.385 1.00 88.94 107 VAL A N 1
ATOM 799 C CA . VAL A 1 107 ? -16.731 -11.434 8.519 1.00 88.94 107 VAL A CA 1
ATOM 800 C C . VAL A 1 107 ? -16.134 -10.546 9.603 1.00 88.94 107 VAL A C 1
ATOM 802 O O . VAL A 1 107 ? -14.935 -10.612 9.860 1.00 88.94 107 VAL A O 1
ATOM 805 N N . ARG A 1 108 ? -16.976 -9.716 10.218 1.00 85.12 108 ARG A N 1
ATOM 806 C CA . ARG A 1 108 ? -16.596 -8.824 11.314 1.00 85.12 108 ARG A CA 1
ATOM 807 C C . ARG A 1 108 ? -17.348 -9.199 12.579 1.00 85.12 108 ARG A C 1
ATOM 809 O O . ARG A 1 108 ? -18.546 -9.466 12.510 1.00 85.12 108 ARG A O 1
ATOM 816 N N . SER A 1 109 ? -16.658 -9.175 13.713 1.00 88.75 109 SER A N 1
ATOM 817 C CA . SER A 1 109 ? -17.252 -9.440 15.028 1.00 88.75 109 SER A CA 1
ATOM 818 C C . SER A 1 109 ? -17.952 -8.201 15.596 1.00 88.75 109 SER A C 1
ATOM 820 O O . SER A 1 109 ? -18.961 -8.321 16.283 1.00 88.75 109 SER A O 1
ATOM 822 N N . SER A 1 110 ? -17.439 -6.998 15.301 1.00 90.69 110 SER A N 1
ATOM 823 C CA . SER A 1 110 ? -17.988 -5.726 15.795 1.00 90.69 110 SER A CA 1
ATOM 824 C C . SER A 1 110 ? -17.884 -4.602 14.755 1.00 90.69 110 SER A C 1
ATOM 826 O O . SER A 1 110 ? -17.012 -4.592 13.877 1.00 90.69 110 SER A O 1
ATOM 828 N N . LYS A 1 111 ? -18.751 -3.588 14.8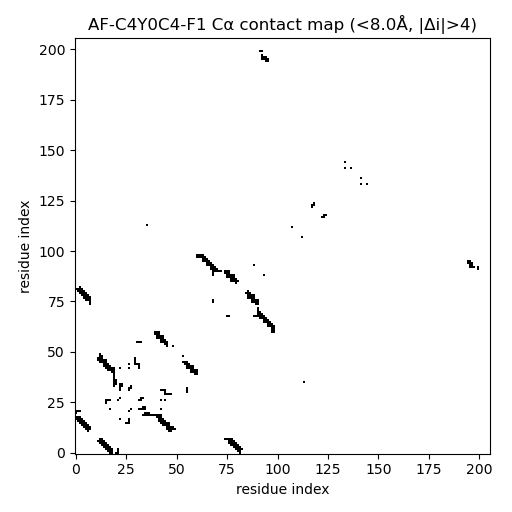80 1.00 85.25 111 LYS A N 1
ATOM 829 C CA . LYS A 1 111 ? -18.702 -2.350 14.080 1.00 85.25 111 LYS A CA 1
ATOM 830 C C . LYS A 1 111 ? -17.438 -1.522 14.339 1.00 85.25 111 LYS A C 1
ATOM 832 O O . LYS A 1 111 ? -16.997 -0.825 13.425 1.00 85.25 111 LYS A O 1
ATOM 837 N N . THR A 1 112 ? -16.826 -1.640 15.515 1.00 88.31 112 THR A N 1
ATOM 838 C CA . THR A 1 112 ? -15.606 -0.906 15.908 1.00 88.31 112 THR A CA 1
ATOM 839 C C . THR A 1 112 ? -14.315 -1.689 15.675 1.00 88.31 112 THR A C 1
ATOM 841 O O . THR A 1 112 ? -13.243 -1.099 15.712 1.00 88.31 112 THR A O 1
ATOM 844 N N . GLU A 1 113 ? -14.413 -2.973 15.309 1.00 89.94 113 GLU A N 1
ATOM 845 C CA . GLU A 1 113 ? -13.284 -3.914 15.214 1.00 89.94 113 GLU A CA 1
ATOM 846 C C . GLU A 1 113 ? -12.058 -3.381 14.456 1.00 89.94 113 GLU A C 1
ATOM 848 O O . GLU A 1 113 ? -10.926 -3.631 14.860 1.00 89.94 113 GLU A O 1
ATOM 853 N N . TYR A 1 114 ? -12.257 -2.620 13.375 1.00 89.25 114 TYR A N 1
ATOM 854 C CA . TYR A 1 114 ? -11.147 -2.004 12.646 1.00 89.25 114 TYR A CA 1
ATOM 855 C C . TYR A 1 114 ? -10.372 -0.996 13.508 1.00 89.25 114 TYR A C 1
ATOM 857 O O . TYR A 1 114 ? -9.147 -1.064 13.577 1.00 89.25 114 TYR A O 1
ATOM 865 N N . PHE A 1 115 ? -11.072 -0.069 14.166 1.00 90.00 115 PHE A N 1
ATOM 866 C CA . PHE A 1 115 ? -10.442 0.953 15.002 1.00 90.00 115 PHE A CA 1
ATOM 867 C C . PHE A 1 115 ? -9.807 0.335 16.246 1.00 90.00 115 PHE A C 1
ATOM 869 O O . PHE A 1 115 ? -8.686 0.704 16.585 1.00 90.00 115 PHE A O 1
ATOM 876 N N . ASP A 1 116 ? -10.466 -0.658 16.847 1.00 90.00 116 ASP A N 1
ATOM 877 C CA . ASP A 1 116 ? -9.945 -1.410 17.994 1.00 90.00 116 ASP A CA 1
ATOM 878 C C . ASP A 1 116 ? -8.671 -2.187 17.619 1.00 90.00 116 ASP A C 1
ATOM 880 O O . ASP A 1 116 ? -7.686 -2.223 18.361 1.00 90.00 116 ASP A O 1
ATOM 884 N N . SER A 1 117 ? -8.638 -2.765 16.414 1.00 89.75 117 SER A N 1
ATOM 885 C CA . SER A 1 117 ? -7.445 -3.433 15.883 1.00 89.75 117 SER A CA 1
ATOM 886 C C . SER A 1 117 ? -6.312 -2.440 15.632 1.00 89.75 117 SER A C 1
ATOM 888 O O . SER A 1 117 ? -5.166 -2.712 15.978 1.00 89.75 117 SER A O 1
ATOM 890 N N . VAL A 1 118 ? -6.603 -1.275 15.050 1.00 89.44 118 VAL A N 1
ATOM 891 C CA . VAL A 1 118 ? -5.592 -0.238 14.793 1.00 89.44 118 VAL A CA 1
ATOM 892 C C . VAL A 1 118 ? -5.029 0.317 16.105 1.00 89.44 118 VAL A C 1
ATOM 894 O O . VAL A 1 118 ? -3.810 0.434 16.236 1.00 89.44 118 VAL A O 1
ATOM 897 N N . SER A 1 119 ? -5.879 0.623 17.088 1.00 89.62 119 SER A N 1
ATOM 898 C CA . SER A 1 119 ? -5.454 1.178 18.378 1.00 89.62 119 SER A CA 1
ATOM 899 C C . SER A 1 119 ? -4.597 0.192 19.172 1.00 89.62 119 SER A C 1
ATOM 901 O O . SER A 1 119 ? -3.535 0.567 19.672 1.00 89.62 119 SER A O 1
ATOM 903 N N . SER A 1 120 ? -4.997 -1.081 19.218 1.00 89.19 120 SER A N 1
ATOM 904 C CA . SER A 1 120 ? -4.267 -2.135 19.929 1.00 89.19 120 SER A CA 1
ATOM 905 C C . SER A 1 120 ? -2.926 -2.488 19.277 1.00 89.19 120 SER A C 1
ATOM 907 O O . SER A 1 120 ? -1.929 -2.608 19.997 1.00 89.19 120 SER A O 1
ATOM 909 N N . ASN A 1 121 ? -2.876 -2.608 17.941 1.00 89.25 121 ASN A N 1
ATOM 910 C CA . ASN A 1 121 ? -1.664 -2.996 17.206 1.00 89.25 121 ASN A CA 1
ATOM 911 C C . ASN A 1 121 ? -0.652 -1.853 17.070 1.00 89.25 121 ASN A C 1
ATOM 913 O O . ASN A 1 121 ? 0.548 -2.095 17.161 1.00 89.25 121 ASN A O 1
ATOM 917 N N . LEU A 1 122 ? -1.109 -0.614 16.859 1.00 85.94 122 LEU A N 1
ATOM 918 C CA . LEU A 1 122 ? -0.216 0.540 16.684 1.00 85.94 122 LEU A CA 1
ATOM 919 C C . LEU A 1 122 ? 0.038 1.315 17.981 1.00 85.94 122 LEU A C 1
ATOM 921 O O . LEU A 1 122 ? 0.767 2.304 17.948 1.00 85.94 122 LEU A O 1
ATOM 925 N N . LYS A 1 123 ? -0.582 0.911 19.102 1.00 83.88 123 LYS A N 1
ATOM 926 C CA . LYS A 1 123 ? -0.613 1.692 20.355 1.00 83.88 123 LYS A CA 1
ATOM 927 C C . LYS A 1 123 ? -0.998 3.149 20.087 1.00 83.88 123 LYS A C 1
ATOM 929 O O . LYS A 1 123 ? -0.413 4.089 20.625 1.00 83.88 123 LYS A O 1
ATOM 934 N N . TRP A 1 124 ? -1.975 3.330 19.198 1.00 81.31 124 TRP A N 1
ATOM 935 C CA . TRP A 1 124 ? -2.323 4.634 18.650 1.00 81.31 124 TRP A CA 1
ATOM 936 C C . TRP A 1 124 ? -2.803 5.559 19.768 1.00 81.31 124 TRP A C 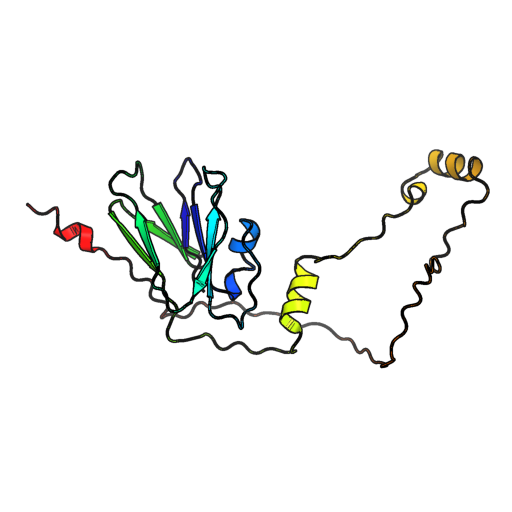1
ATOM 938 O O . TRP A 1 124 ? -3.839 5.308 20.378 1.00 81.31 124 TRP A O 1
ATOM 948 N N . ASN A 1 125 ? -2.064 6.647 20.006 1.00 76.44 125 ASN A N 1
ATOM 949 C CA . ASN A 1 125 ? -2.362 7.640 21.044 1.00 76.44 125 ASN A CA 1
ATOM 950 C C . ASN A 1 125 ? -2.407 7.073 22.480 1.00 76.44 125 ASN A C 1
ATOM 952 O O . ASN A 1 125 ? -2.982 7.693 23.373 1.00 76.44 125 ASN A O 1
ATOM 956 N N . VAL A 1 126 ? -1.775 5.920 22.727 1.00 80.25 126 VAL A N 1
ATOM 957 C CA . VAL A 1 126 ? -1.564 5.424 24.090 1.00 80.25 126 VAL A CA 1
ATOM 958 C C . VAL A 1 126 ? -0.400 6.201 24.692 1.00 80.25 126 VAL A C 1
ATOM 960 O O . VAL A 1 126 ? 0.731 6.125 24.211 1.00 80.25 126 VAL A O 1
ATOM 963 N N . ARG A 1 127 ? -0.681 6.973 25.740 1.00 77.00 127 ARG A N 1
ATOM 964 C CA . ARG A 1 127 ? 0.346 7.635 26.541 1.00 77.00 127 ARG A CA 1
ATOM 965 C C . ARG A 1 127 ? 0.614 6.765 27.752 1.00 77.00 127 ARG A C 1
ATOM 967 O O . ARG A 1 127 ? -0.229 6.679 28.638 1.00 77.00 127 ARG A O 1
ATOM 974 N N . GLU A 1 128 ? 1.778 6.132 27.800 1.00 75.06 128 GLU A N 1
ATOM 975 C CA . GLU A 1 128 ? 2.255 5.626 29.081 1.00 75.06 128 GLU A CA 1
ATOM 976 C C . GLU A 1 128 ? 2.619 6.832 29.941 1.00 75.06 128 GLU A C 1
ATOM 978 O O . GLU A 1 128 ? 3.441 7.668 29.552 1.00 75.06 128 GLU A O 1
ATOM 983 N N . GLN A 1 129 ? 1.956 6.963 31.088 1.00 77.75 129 GLN A N 1
ATOM 984 C CA . GLN A 1 129 ? 2.287 8.005 32.044 1.00 77.75 129 GLN A CA 1
ATOM 985 C C . GLN A 1 129 ? 3.747 7.817 32.458 1.00 77.75 129 GLN A C 1
ATOM 987 O O . GLN A 1 129 ? 4.143 6.733 32.893 1.00 77.75 129 GLN A O 1
ATOM 992 N N . GLN A 1 130 ? 4.567 8.859 32.283 1.00 74.75 130 GLN A N 1
ATOM 993 C CA . GLN A 1 130 ? 5.950 8.793 32.731 1.00 74.75 130 GLN A CA 1
ATOM 994 C C . GLN A 1 130 ? 5.955 8.553 34.235 1.00 74.75 130 GLN A C 1
ATOM 996 O O . GLN A 1 130 ? 5.472 9.372 35.016 1.00 74.75 130 GLN A O 1
ATOM 1001 N N . LYS A 1 131 ? 6.515 7.409 34.624 1.00 78.81 131 LYS A N 1
ATOM 1002 C CA . LYS A 1 131 ? 6.773 7.097 36.022 1.00 78.81 131 LYS A CA 1
ATOM 1003 C C . LYS A 1 131 ? 7.681 8.176 36.623 1.00 78.81 131 LYS A C 1
ATOM 1005 O O . LYS A 1 131 ? 8.611 8.621 35.941 1.00 78.81 131 LYS A O 1
ATOM 1010 N N . PRO A 1 132 ? 7.440 8.598 37.872 1.00 78.81 132 PRO A N 1
ATOM 1011 C CA . PRO A 1 132 ? 8.262 9.607 38.522 1.00 78.81 132 PRO A CA 1
ATOM 1012 C C . PRO A 1 132 ? 9.721 9.141 38.618 1.00 78.81 132 PRO A C 1
ATOM 1014 O O . PRO A 1 132 ? 10.000 7.953 38.790 1.00 78.81 132 PRO A O 1
ATOM 1017 N N . PHE A 1 133 ? 10.663 10.087 38.518 1.00 69.62 133 PHE A N 1
ATOM 1018 C CA . PHE A 1 133 ? 12.109 9.812 38.515 1.00 69.62 133 PHE A CA 1
ATOM 1019 C C . PHE A 1 133 ? 12.562 8.999 39.739 1.00 69.62 133 PHE A C 1
ATOM 1021 O O . PHE A 1 133 ? 13.435 8.140 39.630 1.00 69.62 133 PHE A O 1
ATOM 1028 N N . SER A 1 134 ? 11.897 9.201 40.880 1.00 71.81 134 SER A N 1
ATOM 1029 C CA . SER A 1 134 ? 12.107 8.461 42.127 1.00 71.81 134 SER A CA 1
ATOM 1030 C C . SER A 1 134 ? 11.946 6.944 41.981 1.00 71.81 134 SER A C 1
ATOM 1032 O O . SER A 1 134 ? 12.639 6.189 42.662 1.00 71.81 134 SER A O 1
ATOM 1034 N N . GLN A 1 135 ? 11.097 6.479 41.061 1.00 70.06 135 GLN A N 1
ATOM 1035 C CA . GLN A 1 135 ? 10.840 5.055 40.841 1.00 70.06 135 GLN A CA 1
ATOM 1036 C C . GLN A 1 135 ? 11.994 4.342 40.113 1.00 70.06 135 GLN A C 1
ATOM 1038 O O . GLN A 1 135 ? 12.078 3.116 40.155 1.00 70.06 135 GLN A O 1
ATOM 1043 N N . TYR A 1 136 ? 12.902 5.099 39.486 1.00 73.31 136 TYR A N 1
ATOM 1044 C CA . TYR A 1 136 ? 14.113 4.584 38.834 1.00 73.31 136 TYR A CA 1
ATOM 1045 C C . TYR A 1 136 ? 15.361 4.680 39.724 1.00 73.31 136 TYR A C 1
ATOM 1047 O O . TYR A 1 136 ? 16.429 4.201 39.340 1.00 73.31 136 TYR A O 1
ATOM 1055 N N . LEU A 1 137 ? 15.252 5.292 40.908 1.00 77.62 137 LEU A N 1
ATOM 1056 C CA . LEU A 1 137 ? 16.356 5.389 41.857 1.00 77.62 137 LEU A CA 1
ATOM 1057 C C . LEU A 1 137 ? 16.513 4.075 42.630 1.00 77.62 137 LEU A C 1
ATOM 1059 O O . LEU A 1 137 ? 15.567 3.559 43.224 1.00 77.62 137 LEU A O 1
ATOM 1063 N N . THR A 1 138 ? 17.739 3.561 42.681 1.00 73.69 138 THR A N 1
ATOM 1064 C CA . THR A 1 138 ? 18.094 2.357 43.446 1.00 73.69 138 THR A CA 1
ATOM 1065 C C . THR A 1 138 ? 19.124 2.662 44.531 1.00 73.69 138 THR A C 1
ATOM 1067 O O . THR A 1 138 ? 20.046 3.451 44.317 1.00 73.69 138 THR A O 1
ATOM 1070 N N . GLY A 1 139 ? 19.002 1.990 45.680 1.00 76.75 139 GLY A N 1
ATOM 1071 C CA . GLY A 1 139 ? 19.980 2.055 46.772 1.00 76.75 139 GLY A CA 1
ATOM 1072 C C . GLY A 1 139 ? 20.109 3.450 47.391 1.00 76.75 139 GLY A C 1
ATOM 1073 O O . GLY A 1 139 ? 19.108 4.130 47.612 1.00 76.75 139 GLY A O 1
ATOM 1074 N N . SER A 1 140 ? 21.348 3.877 47.649 1.00 69.50 140 SER A N 1
ATOM 1075 C CA . SER A 1 140 ? 21.671 5.120 48.366 1.00 69.50 140 SER A CA 1
ATOM 1076 C C . SER A 1 140 ? 21.082 6.383 47.725 1.00 69.50 140 SER A C 1
ATOM 1078 O O . SER A 1 140 ? 20.670 7.298 48.437 1.00 69.50 140 SER A O 1
ATOM 1080 N N . ASN A 1 141 ? 20.967 6.409 46.393 1.00 72.31 141 ASN A N 1
ATOM 1081 C CA . ASN A 1 141 ? 20.432 7.555 45.651 1.00 72.31 141 ASN A CA 1
ATOM 1082 C C . ASN A 1 141 ? 18.938 7.775 45.923 1.00 72.31 141 ASN A C 1
ATOM 1084 O O . ASN A 1 141 ? 18.472 8.911 45.912 1.00 72.31 141 ASN A O 1
ATOM 1088 N N . ARG A 1 142 ? 18.183 6.699 46.186 1.00 74.50 142 ARG A N 1
ATOM 1089 C CA . ARG A 1 142 ? 16.756 6.785 46.516 1.00 74.50 142 ARG A CA 1
ATOM 1090 C C . ARG A 1 142 ? 16.554 7.372 47.910 1.00 74.50 142 ARG A C 1
ATOM 1092 O O . ARG A 1 142 ? 15.781 8.309 48.063 1.00 74.50 142 ARG A O 1
ATOM 1099 N N . SER A 1 143 ? 17.303 6.875 48.893 1.00 69.31 143 SER A N 1
ATOM 1100 C CA . SER A 1 143 ? 17.268 7.398 50.263 1.00 69.31 143 SER A CA 1
ATOM 1101 C C . SER A 1 143 ? 17.737 8.853 50.353 1.00 69.31 143 SER A C 1
ATOM 1103 O O . SER A 1 143 ? 17.186 9.624 51.132 1.00 69.31 143 SER A O 1
ATOM 1105 N N . GLU A 1 144 ? 18.720 9.251 49.537 1.00 74.00 144 GLU A N 1
ATOM 1106 C CA . GLU A 1 144 ? 19.181 10.643 49.479 1.00 74.00 144 GLU A CA 1
ATOM 1107 C C . GLU A 1 144 ? 18.123 11.569 48.853 1.00 74.00 144 GLU A C 1
ATOM 1109 O O . GLU A 1 144 ? 17.915 12.685 49.332 1.00 74.00 144 GLU A O 1
ATOM 1114 N N . PHE A 1 145 ? 17.422 11.101 47.816 1.00 70.12 145 PHE A N 1
ATOM 1115 C CA . PHE A 1 145 ? 16.324 11.833 47.184 1.00 70.12 145 PHE A CA 1
ATOM 1116 C C . PHE A 1 145 ? 15.126 12.006 48.133 1.00 70.12 145 PHE A C 1
ATOM 1118 O O . PHE A 1 145 ? 14.637 13.121 48.304 1.00 70.12 145 PHE A O 1
ATOM 1125 N N . GLU A 1 146 ? 14.712 10.934 48.815 1.00 71.38 146 GLU A N 1
ATOM 1126 C CA . GLU A 1 146 ? 13.622 10.950 49.805 1.00 71.38 146 GLU A CA 1
ATOM 1127 C C . GLU A 1 146 ? 13.947 11.860 51.010 1.00 71.38 146 GLU A C 1
ATOM 1129 O O . GLU A 1 146 ? 13.063 12.545 51.520 1.00 71.38 146 GLU A O 1
ATOM 1134 N N . GLN A 1 147 ? 15.216 11.940 51.436 1.00 73.56 147 GLN A N 1
ATOM 1135 C CA . GLN A 1 147 ? 15.648 12.870 52.491 1.00 73.56 147 GLN A CA 1
ATOM 1136 C C . GLN A 1 147 ? 15.676 14.335 52.044 1.00 73.56 147 GLN A C 1
ATOM 1138 O O . GLN A 1 147 ? 15.369 15.221 52.842 1.00 73.56 147 GLN A O 1
ATOM 1143 N N . LYS A 1 148 ? 16.069 14.612 50.794 1.00 70.44 148 LYS A N 1
ATOM 1144 C CA . LYS A 1 148 ? 16.145 15.984 50.267 1.00 70.44 148 LYS A CA 1
ATOM 1145 C C . LYS A 1 148 ? 14.775 16.581 49.956 1.00 70.44 148 LYS A C 1
ATOM 1147 O O . LYS A 1 148 ? 14.681 17.808 49.898 1.00 70.44 148 LYS A O 1
ATOM 1152 N N . HIS A 1 149 ? 13.740 15.770 49.735 1.00 63.16 149 HIS A N 1
ATOM 1153 C CA . HIS A 1 149 ? 12.392 16.230 49.365 1.00 63.16 149 HIS A CA 1
ATOM 1154 C C . HIS A 1 149 ? 11.319 15.700 50.341 1.00 63.16 149 HIS A C 1
ATOM 1156 O O . HIS A 1 149 ? 10.479 14.879 49.968 1.00 63.16 149 HIS A O 1
ATOM 1162 N N . PRO A 1 150 ? 11.323 16.163 51.607 1.00 50.75 150 PRO A N 1
ATOM 1163 C CA . PRO A 1 150 ? 10.383 15.717 52.629 1.00 50.75 150 PRO A CA 1
ATOM 1164 C C . PRO A 1 150 ? 9.028 16.410 52.424 1.00 50.75 150 PRO A C 1
ATOM 1166 O O . PRO A 1 150 ? 8.778 17.480 52.973 1.00 50.75 150 PRO A O 1
ATOM 1169 N N . GLY A 1 151 ? 8.162 15.838 51.590 1.00 50.50 151 GLY A N 1
ATOM 1170 C CA . GLY A 1 151 ? 6.827 16.394 51.338 1.00 50.50 151 GLY A CA 1
ATOM 1171 C C . GLY A 1 151 ? 6.249 16.126 49.954 1.00 50.50 151 GLY A C 1
ATOM 1172 O O . GLY A 1 151 ? 5.079 16.436 49.742 1.00 50.50 151 GLY A O 1
ATOM 1173 N N . ASP A 1 152 ? 7.015 15.533 49.033 1.00 49.75 152 ASP A N 1
ATOM 1174 C CA . ASP A 1 152 ? 6.404 14.962 47.832 1.00 49.75 152 ASP A CA 1
ATOM 1175 C C . ASP A 1 152 ? 5.470 13.818 48.257 1.00 49.75 152 ASP A C 1
ATOM 1177 O O . ASP A 1 152 ? 5.863 12.996 49.097 1.00 49.75 152 ASP A O 1
ATOM 1181 N N . PRO A 1 153 ? 4.226 13.768 47.745 1.00 47.81 153 PRO A N 1
ATOM 1182 C CA . PRO A 1 153 ? 3.257 12.778 48.178 1.00 47.81 153 PRO A CA 1
ATOM 1183 C C . PRO A 1 153 ? 3.847 11.381 47.983 1.00 47.81 153 PRO A C 1
ATOM 1185 O O . PRO A 1 153 ? 4.302 11.032 46.891 1.00 47.81 153 PRO A O 1
ATOM 1188 N N . GLN A 1 154 ? 3.835 10.571 49.049 1.00 48.38 154 GLN A N 1
ATOM 1189 C CA . GLN A 1 154 ? 3.971 9.128 48.896 1.00 48.38 154 GLN A CA 1
ATOM 1190 C C . GLN A 1 154 ? 2.911 8.718 47.882 1.00 48.38 154 GLN A C 1
ATOM 1192 O O . GLN A 1 154 ? 1.722 8.877 48.149 1.00 48.38 154 GLN A O 1
ATOM 1197 N N . VAL A 1 155 ? 3.338 8.273 46.703 1.00 46.56 155 VAL A N 1
ATOM 1198 C CA . VAL A 1 155 ? 2.422 7.837 45.654 1.00 46.56 155 VAL A CA 1
ATOM 1199 C C . VAL A 1 155 ? 1.731 6.575 46.168 1.00 46.56 155 VAL A C 1
ATOM 1201 O O . VAL A 1 155 ? 2.238 5.467 46.010 1.00 46.56 155 VAL A O 1
ATOM 1204 N N . SER A 1 156 ? 0.598 6.742 46.852 1.00 41.47 156 SER A N 1
ATOM 1205 C CA . SER A 1 156 ? -0.437 5.722 46.882 1.00 41.47 156 SER A CA 1
ATOM 1206 C C . SER A 1 156 ? -0.943 5.578 45.453 1.00 41.47 156 SER A C 1
ATOM 1208 O O . SER A 1 156 ? -1.183 6.586 44.792 1.00 41.47 156 SER A O 1
ATOM 1210 N N . ASP A 1 157 ? -1.091 4.340 44.991 1.00 44.72 157 ASP A N 1
ATOM 1211 C CA . ASP A 1 157 ? -1.395 3.913 43.612 1.00 44.72 157 ASP A CA 1
ATO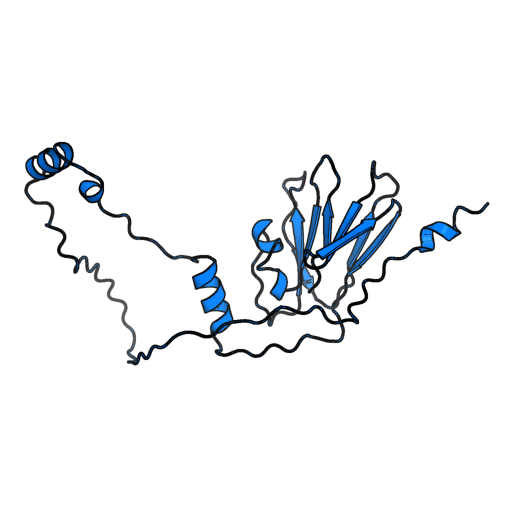M 1212 C C . ASP A 1 157 ? -2.703 4.477 42.998 1.00 44.72 157 ASP A C 1
ATOM 1214 O O . ASP A 1 157 ? -3.130 4.068 41.923 1.00 44.72 157 ASP A O 1
ATOM 1218 N N . SER A 1 158 ? -3.370 5.414 43.665 1.00 44.00 158 SER A N 1
ATOM 1219 C CA . SER A 1 158 ? -4.647 5.997 43.269 1.00 44.00 158 SER A CA 1
ATOM 1220 C C . SER A 1 158 ? -4.711 7.466 43.687 1.00 44.00 158 SER A C 1
ATOM 1222 O O . SER A 1 158 ? -4.415 7.770 44.842 1.00 44.00 158 SER A O 1
ATOM 1224 N N . SER A 1 159 ? -5.196 8.328 42.787 1.00 44.50 159 SER A N 1
ATOM 1225 C CA . SER A 1 159 ? -5.508 9.758 42.974 1.00 44.50 159 SER A CA 1
ATOM 1226 C C . SER A 1 159 ? -4.386 10.756 42.650 1.00 44.50 159 SER A C 1
ATOM 1228 O O . SER A 1 159 ? -3.825 11.415 43.524 1.00 44.50 159 SER A O 1
ATOM 1230 N N . PHE A 1 160 ? -4.170 10.975 41.353 1.00 35.53 160 PHE A N 1
ATOM 1231 C CA . PHE A 1 160 ? -3.972 12.334 40.837 1.00 35.53 160 PHE A CA 1
ATOM 1232 C C . PHE A 1 160 ? -5.143 12.626 39.891 1.00 35.53 160 PHE A C 1
ATOM 1234 O O . PHE A 1 160 ? -5.014 12.559 38.670 1.00 35.53 160 PHE A O 1
ATOM 1241 N N . ASP A 1 161 ? -6.317 12.870 40.474 1.00 41.69 161 ASP A N 1
ATOM 1242 C CA . ASP A 1 161 ? -7.479 13.342 39.729 1.00 41.69 161 ASP A CA 1
ATOM 1243 C C . ASP A 1 161 ? -7.231 14.803 39.337 1.00 41.69 161 ASP A C 1
ATOM 1245 O O . ASP A 1 161 ? -7.357 15.727 40.141 1.00 41.69 161 ASP A O 1
ATOM 1249 N N . LEU A 1 162 ? -6.828 15.022 38.085 1.00 37.69 162 LEU A N 1
ATOM 1250 C CA . LEU A 1 162 ? -7.087 16.294 37.424 1.00 37.69 162 LEU A CA 1
ATOM 1251 C C . LEU A 1 162 ? -8.564 16.273 37.026 1.00 37.69 162 LEU A C 1
ATOM 1253 O O . LEU A 1 162 ? -8.920 15.666 36.018 1.00 37.69 162 LEU A O 1
ATOM 1257 N N . ASP A 1 163 ? -9.409 16.906 37.839 1.00 37.38 163 ASP A N 1
ATOM 1258 C CA . ASP A 1 163 ? -10.804 17.194 37.497 1.00 37.38 163 ASP A CA 1
ATOM 1259 C C . ASP A 1 163 ? -10.831 18.057 36.228 1.00 37.38 163 ASP A C 1
ATOM 1261 O O . ASP A 1 163 ? -10.548 19.258 36.246 1.00 37.38 163 ASP A O 1
ATOM 1265 N N . TYR A 1 164 ? -11.109 17.410 35.099 1.00 36.19 164 TYR A N 1
ATOM 1266 C CA . TYR A 1 164 ? -11.598 18.074 33.907 1.00 36.19 164 TYR A CA 1
ATOM 1267 C C . TYR A 1 164 ? -13.109 17.874 33.902 1.00 36.19 164 TYR A C 1
ATOM 1269 O O . TYR A 1 164 ? -13.610 16.859 33.421 1.00 36.19 164 TYR A O 1
ATOM 1277 N N . SER A 1 165 ? -13.821 18.826 34.500 1.00 37.38 165 SER A N 1
ATOM 1278 C CA . SER A 1 165 ? -15.277 18.877 34.459 1.00 37.38 165 SER A CA 1
ATOM 1279 C C . SER A 1 165 ? -15.726 19.054 33.004 1.00 37.38 165 SER A C 1
ATOM 1281 O O . SER A 1 165 ? -15.745 20.172 32.488 1.00 37.38 165 SER A O 1
ATOM 1283 N N . ASP A 1 166 ? -16.058 17.946 32.341 1.00 37.31 166 ASP A N 1
ATOM 1284 C CA . ASP A 1 166 ? -16.761 17.919 31.059 1.00 37.31 166 ASP A CA 1
ATOM 1285 C C . ASP A 1 166 ? -18.182 17.397 31.300 1.00 37.31 166 ASP A C 1
ATOM 1287 O O . ASP A 1 166 ? -18.409 16.250 31.692 1.00 37.31 166 ASP A O 1
ATOM 1291 N N . ASP A 1 167 ? -19.144 18.301 31.144 1.00 40.78 167 ASP A N 1
ATOM 1292 C CA . ASP A 1 167 ? -20.573 18.053 31.280 1.00 40.78 167 ASP A CA 1
ATOM 1293 C C . ASP A 1 167 ? -21.055 17.299 30.031 1.00 40.78 167 ASP A C 1
ATOM 1295 O O . ASP A 1 167 ? -21.208 17.897 28.969 1.00 40.78 167 ASP A O 1
ATOM 1299 N N . SER A 1 168 ? -21.238 15.973 30.114 1.00 34.44 168 SER A N 1
ATOM 1300 C CA . SER A 1 168 ? -22.300 15.256 29.378 1.00 34.44 168 SER A CA 1
ATOM 1301 C C . SER A 1 168 ? -22.342 13.730 29.607 1.00 34.44 168 SER A C 1
ATOM 1303 O O . SER A 1 168 ? -21.470 12.972 29.207 1.00 34.44 168 SER A O 1
ATOM 1305 N N . ALA A 1 169 ? -23.474 13.307 30.181 1.00 31.41 169 ALA A N 1
ATOM 1306 C CA . ALA A 1 169 ? -24.259 12.092 29.915 1.00 31.41 169 ALA A CA 1
ATOM 1307 C C . ALA A 1 169 ? -23.629 10.671 30.016 1.00 31.41 169 ALA A C 1
ATOM 1309 O O . ALA A 1 169 ? -22.970 10.152 29.122 1.00 31.41 169 ALA A O 1
ATOM 1310 N N . SER A 1 170 ? -24.058 9.997 31.089 1.00 29.39 170 SER A N 1
ATOM 1311 C CA . SER A 1 170 ? -24.167 8.554 31.386 1.00 29.39 170 SER A CA 1
ATOM 1312 C C . SER A 1 170 ? -24.388 7.561 30.226 1.00 29.39 170 SER A C 1
ATOM 1314 O O . SER A 1 170 ? -25.316 7.787 29.455 1.00 29.39 170 SER A O 1
ATOM 1316 N N . VAL A 1 171 ? -23.722 6.385 30.266 1.00 29.59 171 VAL A N 1
ATOM 1317 C CA . VAL A 1 171 ? -24.302 5.011 30.144 1.00 29.59 171 VAL A CA 1
ATOM 1318 C C . VAL A 1 171 ? -23.354 3.984 30.818 1.00 29.59 171 VAL A C 1
ATOM 1320 O O . VAL A 1 171 ? -22.140 4.093 30.688 1.00 29.59 171 VAL A O 1
ATOM 1323 N N . GLN A 1 172 ? -23.912 3.010 31.551 1.00 24.12 172 GLN A N 1
ATOM 1324 C CA . GLN A 1 172 ? -23.237 1.966 32.347 1.00 24.12 172 GLN A CA 1
ATOM 1325 C C . GLN A 1 172 ? -23.079 0.610 31.607 1.00 24.12 172 GLN A C 1
ATOM 1327 O O . GLN A 1 172 ? -23.990 0.229 30.878 1.00 24.12 172 GLN A O 1
ATOM 1332 N N . SER A 1 173 ? -21.961 -0.084 31.922 1.00 27.22 173 SER A N 1
ATOM 1333 C CA . SER A 1 173 ? -21.766 -1.543 32.189 1.00 27.22 173 SER A CA 1
ATOM 1334 C C . SER A 1 173 ? -21.917 -2.571 31.023 1.00 27.22 173 SER A C 1
ATOM 1336 O O . SER A 1 173 ? -22.652 -2.313 30.082 1.00 27.22 173 SER A O 1
ATOM 1338 N N . GLU A 1 174 ? -21.249 -3.740 30.915 1.00 29.14 174 GLU A N 1
ATOM 1339 C CA . GLU A 1 174 ? -20.595 -4.712 31.829 1.00 29.14 174 GLU A CA 1
ATOM 1340 C C . GLU A 1 174 ? -19.486 -5.530 31.093 1.00 29.14 174 GLU A C 1
ATOM 1342 O O . GLU A 1 174 ? -19.522 -5.670 29.869 1.00 29.14 174 GLU A O 1
ATOM 1347 N N . ASP A 1 175 ? -18.532 -6.085 31.855 1.00 25.31 175 ASP A N 1
ATOM 1348 C CA . ASP A 1 175 ? -17.471 -7.037 31.461 1.00 25.31 175 ASP A CA 1
ATOM 1349 C C . ASP A 1 175 ? -17.977 -8.491 31.316 1.00 25.31 175 ASP A C 1
ATOM 1351 O O . ASP A 1 175 ? -18.857 -8.887 32.069 1.00 25.31 175 ASP A O 1
ATOM 1355 N N . GLU A 1 176 ? -17.327 -9.329 30.485 1.00 28.14 176 GLU A N 1
ATOM 1356 C CA . GLU A 1 176 ? -16.959 -10.712 30.874 1.00 28.14 176 GLU A CA 1
ATOM 1357 C C . GLU A 1 176 ? -15.877 -11.332 29.950 1.00 28.14 176 GLU A C 1
ATOM 1359 O O . GLU A 1 176 ? -15.934 -11.282 28.721 1.00 28.14 176 GLU A O 1
ATOM 1364 N N . SER A 1 177 ? -14.867 -11.935 30.583 1.00 27.98 177 SER A N 1
ATOM 1365 C CA . SER A 1 177 ? -13.704 -12.651 30.039 1.00 27.98 177 SER A CA 1
ATOM 1366 C C . SER A 1 177 ? -14.006 -14.050 29.468 1.00 27.98 177 SER A C 1
ATOM 1368 O O . SER A 1 177 ? -14.947 -14.687 29.928 1.00 27.98 177 SER A O 1
ATOM 1370 N N . THR A 1 178 ? -13.143 -14.593 28.584 1.00 27.23 178 THR A N 1
ATOM 1371 C CA . THR A 1 178 ? -12.366 -15.866 28.745 1.00 27.23 178 THR A CA 1
ATOM 1372 C C . THR A 1 178 ? -11.660 -16.263 27.421 1.00 27.23 178 THR A C 1
ATOM 1374 O O . THR A 1 178 ? -12.245 -16.209 26.344 1.00 27.23 178 THR A O 1
ATOM 1377 N N . ALA A 1 179 ? -10.378 -16.645 27.501 1.00 29.17 179 ALA A N 1
ATOM 1378 C CA . ALA A 1 179 ? -9.492 -17.101 26.410 1.00 29.17 179 ALA A CA 1
ATOM 1379 C C . ALA A 1 179 ? -9.649 -18.624 26.110 1.00 29.17 179 ALA A C 1
ATOM 1381 O O . ALA A 1 179 ? -10.505 -19.260 26.717 1.00 29.17 179 ALA A O 1
ATOM 1382 N N . PRO A 1 180 ? -8.730 -19.313 25.394 1.00 45.22 180 PRO A N 1
ATOM 1383 C CA . PRO A 1 180 ? -8.106 -19.087 24.076 1.00 45.22 180 PRO A CA 1
ATOM 1384 C C . PRO A 1 180 ? -8.341 -20.292 23.127 1.00 45.22 180 PRO A C 1
ATOM 1386 O O . PRO A 1 180 ? -8.381 -21.417 23.607 1.00 45.22 180 PRO A O 1
ATOM 1389 N N . LEU A 1 181 ? -8.359 -20.135 21.793 1.00 28.44 181 LEU A N 1
ATOM 1390 C CA . LEU A 1 181 ? -8.083 -21.270 20.889 1.00 28.44 181 LEU A CA 1
ATOM 1391 C C . LEU A 1 181 ? -7.403 -20.867 19.571 1.00 28.44 181 LEU A C 1
ATOM 1393 O O . LEU A 1 181 ? -7.600 -19.792 19.013 1.00 28.44 181 LEU A O 1
ATOM 1397 N N . ASP A 1 182 ? -6.578 -21.814 19.150 1.00 28.97 182 ASP A N 1
ATOM 1398 C CA . ASP A 1 182 ? -5.442 -21.784 18.243 1.00 28.97 182 ASP A CA 1
ATOM 1399 C C . ASP A 1 182 ? -5.814 -22.024 16.762 1.00 28.97 182 ASP A C 1
ATOM 1401 O O . ASP A 1 182 ? -6.854 -22.594 16.430 1.00 28.97 182 ASP A O 1
ATOM 1405 N N . THR A 1 183 ? -4.863 -21.683 15.889 1.00 40.00 183 THR A N 1
ATOM 1406 C CA . THR A 1 183 ? -4.718 -22.026 14.464 1.00 40.00 183 THR A CA 1
ATOM 1407 C C . THR A 1 183 ? -5.717 -21.440 13.459 1.00 40.00 183 THR A C 1
ATOM 1409 O O . THR A 1 183 ? -6.900 -21.766 13.457 1.00 40.00 183 THR A O 1
ATOM 1412 N N . ARG A 1 184 ? -5.195 -20.683 12.475 1.00 29.70 184 ARG A N 1
ATOM 1413 C CA . ARG A 1 184 ? -5.563 -20.834 11.050 1.00 29.70 184 ARG A CA 1
ATOM 1414 C C . ARG A 1 184 ? -4.630 -20.068 10.110 1.00 29.70 184 ARG A C 1
ATOM 1416 O O . ARG A 1 184 ? -4.671 -18.853 9.960 1.00 29.70 184 ARG A O 1
ATOM 1423 N N . THR A 1 185 ? -3.810 -20.870 9.451 1.00 35.59 185 THR A N 1
ATOM 1424 C CA . THR A 1 185 ? -3.130 -20.696 8.167 1.00 35.59 185 THR A CA 1
ATOM 1425 C C . THR A 1 185 ? -3.895 -19.796 7.183 1.00 35.59 185 THR A C 1
ATOM 1427 O O . THR A 1 185 ? -5.043 -20.079 6.841 1.00 35.59 185 THR A O 1
ATOM 1430 N N . CYS A 1 186 ? -3.250 -18.750 6.656 1.00 35.28 186 CYS A N 1
ATOM 1431 C CA . CYS A 1 186 ? -3.781 -17.934 5.561 1.00 35.28 186 CYS A CA 1
ATOM 1432 C C . CYS A 1 186 ? -3.418 -18.544 4.190 1.00 35.28 186 CYS A C 1
ATOM 1434 O O . CYS A 1 186 ? -2.327 -18.350 3.640 1.00 35.28 186 CYS A O 1
ATOM 1436 N N . TYR A 1 187 ? -4.357 -19.308 3.627 1.00 39.53 187 TYR A N 1
ATOM 1437 C CA . TYR A 1 187 ? -4.273 -19.827 2.260 1.00 39.53 187 TYR A CA 1
ATOM 1438 C C . TYR A 1 187 ? -4.435 -18.698 1.230 1.00 39.53 187 TYR A C 1
ATOM 1440 O O . TYR A 1 187 ? -5.369 -17.903 1.307 1.00 39.53 187 TYR A O 1
ATOM 1448 N N . ALA A 1 188 ? -3.542 -18.658 0.237 1.00 36.75 188 ALA A N 1
ATOM 1449 C CA . ALA A 1 188 ? -3.786 -17.930 -1.008 1.00 36.75 188 ALA A CA 1
ATOM 1450 C C . ALA A 1 188 ? -4.650 -18.797 -1.936 1.00 36.75 188 ALA A C 1
ATOM 1452 O O . ALA A 1 188 ? -4.440 -20.006 -2.026 1.00 36.75 188 ALA A O 1
ATOM 1453 N N . HIS A 1 189 ? -5.618 -18.177 -2.616 1.00 34.06 189 HIS A N 1
ATOM 1454 C CA . HIS A 1 189 ? -6.536 -18.853 -3.533 1.00 34.06 189 HIS A CA 1
ATOM 1455 C C . HIS A 1 189 ? -5.813 -19.270 -4.835 1.00 34.06 189 HIS A C 1
ATOM 1457 O O . HIS A 1 189 ? -5.099 -18.446 -5.410 1.00 34.06 189 HIS A O 1
ATOM 1463 N N . PRO A 1 190 ? -6.037 -20.487 -5.367 1.00 30.86 190 PRO A N 1
ATOM 1464 C CA . PRO A 1 190 ? -5.339 -21.038 -6.543 1.00 30.86 190 PRO A CA 1
ATOM 1465 C C . PRO A 1 190 ? -5.628 -20.347 -7.897 1.00 30.86 190 PRO A C 1
ATOM 1467 O O . PRO A 1 190 ? -5.176 -20.825 -8.931 1.00 30.86 190 PRO A O 1
ATOM 1470 N N . HIS A 1 191 ? -6.346 -19.217 -7.911 1.00 30.84 191 HIS A N 1
ATOM 1471 C CA . HIS A 1 191 ? -6.758 -18.501 -9.133 1.00 30.84 191 HIS A CA 1
ATOM 1472 C C . HIS A 1 191 ? -6.424 -16.998 -9.127 1.00 30.84 191 HIS A C 1
ATOM 1474 O O . HIS A 1 191 ? -6.961 -16.242 -9.931 1.00 30.84 191 HIS A O 1
ATOM 1480 N N . ALA A 1 192 ? -5.552 -16.532 -8.228 1.00 34.75 192 ALA A N 1
ATOM 1481 C CA . ALA A 1 192 ? -5.049 -15.162 -8.302 1.00 34.75 192 ALA A CA 1
ATOM 1482 C C . ALA A 1 192 ? -4.077 -15.030 -9.490 1.00 34.75 192 ALA A C 1
ATOM 1484 O O . ALA A 1 192 ? -2.902 -15.374 -9.385 1.00 34.75 192 ALA A O 1
ATOM 1485 N N . THR A 1 193 ? -4.573 -14.560 -10.634 1.00 35.53 193 THR A N 1
ATOM 1486 C CA . THR A 1 193 ? -3.759 -14.327 -11.834 1.00 35.53 193 THR A CA 1
ATOM 1487 C C . THR A 1 193 ? -3.165 -12.923 -11.830 1.00 35.53 193 THR A C 1
ATOM 14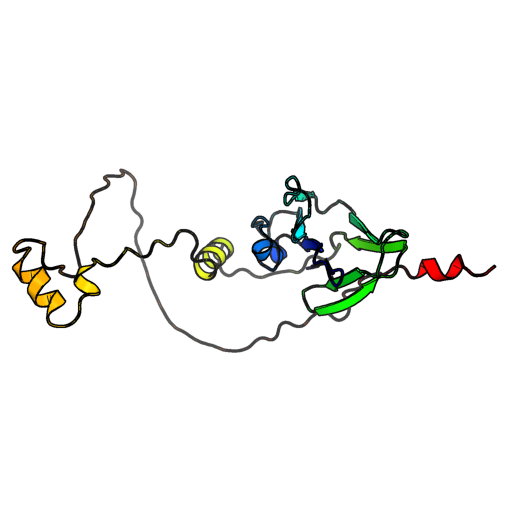89 O O . THR A 1 193 ? -3.880 -11.929 -11.932 1.00 35.53 193 THR A O 1
ATOM 1492 N N . VAL A 1 194 ? -1.837 -12.853 -11.758 1.00 40.81 194 VAL A N 1
ATOM 1493 C CA . VAL A 1 194 ? -1.052 -11.672 -12.125 1.00 40.81 194 VAL A CA 1
ATOM 1494 C C . VAL A 1 194 ? -0.649 -11.847 -13.588 1.00 40.81 194 VAL A C 1
ATOM 1496 O O . VAL A 1 194 ? 0.120 -12.749 -13.908 1.00 40.81 194 VAL A O 1
ATOM 1499 N N . SER A 1 195 ? -1.168 -11.009 -14.485 1.00 43.69 195 SER A N 1
ATOM 1500 C CA . SER A 1 195 ? -0.761 -11.008 -15.893 1.00 43.69 195 SER A CA 1
ATOM 1501 C C . SER A 1 195 ? 0.484 -10.137 -16.077 1.00 43.69 195 SER A C 1
ATOM 1503 O O . SER A 1 195 ? 0.415 -8.912 -15.939 1.00 43.69 195 SER A O 1
ATOM 1505 N N . ILE A 1 196 ? 1.614 -10.767 -16.387 1.00 47.66 196 ILE A N 1
ATOM 1506 C CA . ILE A 1 196 ? 2.839 -10.102 -16.841 1.00 47.66 196 ILE A CA 1
ATOM 1507 C C . ILE A 1 196 ? 2.866 -10.245 -18.356 1.00 47.66 196 ILE A C 1
ATOM 1509 O O . ILE A 1 196 ? 2.676 -11.348 -18.862 1.00 47.66 196 ILE A O 1
ATOM 1513 N N . ASN A 1 197 ? 3.034 -9.140 -19.078 1.00 49.69 197 ASN A N 1
ATOM 1514 C CA . ASN A 1 197 ? 3.011 -9.188 -20.533 1.00 49.69 197 ASN A CA 1
ATOM 1515 C C . ASN A 1 197 ? 4.410 -9.534 -21.078 1.00 49.69 197 ASN A C 1
ATOM 1517 O O . ASN A 1 197 ? 5.339 -8.743 -20.915 1.00 49.69 197 ASN A O 1
ATOM 1521 N N . ASP A 1 198 ? 4.541 -10.697 -21.724 1.00 46.12 198 ASP A N 1
ATOM 1522 C CA . ASP A 1 198 ? 5.765 -11.214 -22.373 1.00 46.12 198 ASP A CA 1
ATOM 1523 C C . ASP A 1 198 ? 5.991 -10.648 -23.798 1.00 46.12 198 ASP A C 1
ATOM 1525 O O . ASP A 1 198 ? 6.980 -10.971 -24.467 1.00 46.12 198 ASP A O 1
ATOM 1529 N N . ASP A 1 199 ? 5.104 -9.762 -24.267 1.00 44.28 199 ASP A N 1
ATOM 1530 C CA . ASP A 1 199 ? 5.040 -9.245 -25.648 1.00 44.28 199 ASP A CA 1
ATOM 1531 C C . ASP A 1 199 ? 6.318 -8.541 -26.153 1.00 44.28 199 ASP A C 1
ATOM 1533 O O . ASP A 1 199 ? 6.468 -8.286 -27.348 1.00 44.28 199 ASP A O 1
ATOM 1537 N N . ALA A 1 200 ? 7.295 -8.266 -25.285 1.00 44.38 200 ALA A N 1
ATOM 1538 C CA . ALA A 1 200 ? 8.583 -7.707 -25.694 1.00 44.38 200 ALA A CA 1
ATOM 1539 C C . ALA A 1 200 ? 9.502 -8.712 -26.424 1.00 44.38 200 ALA A C 1
ATOM 1541 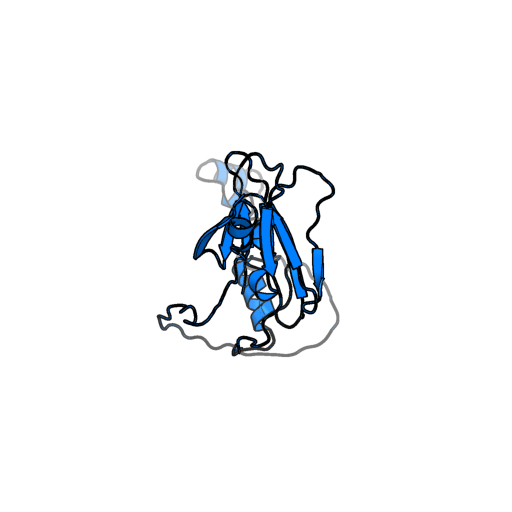O O . ALA A 1 200 ? 10.490 -8.289 -27.023 1.00 44.38 200 ALA A O 1
ATOM 1542 N N . ARG A 1 201 ? 9.206 -10.024 -26.418 1.00 40.88 201 ARG A N 1
ATOM 1543 C CA . ARG A 1 201 ? 9.990 -11.011 -27.194 1.00 40.88 201 ARG A CA 1
ATOM 1544 C C . ARG A 1 201 ? 9.695 -10.995 -28.696 1.00 40.88 201 ARG A C 1
ATOM 1546 O O . ARG A 1 201 ? 10.559 -11.403 -29.464 1.00 40.88 201 ARG A O 1
ATOM 1553 N N . SER A 1 202 ? 8.534 -10.501 -29.136 1.00 38.78 202 SER A N 1
ATOM 1554 C CA . SER A 1 202 ? 8.156 -10.553 -30.560 1.00 38.78 202 SER A CA 1
ATOM 1555 C C . SER A 1 202 ? 8.712 -9.398 -31.408 1.00 38.78 202 SER A C 1
ATOM 1557 O O . SER A 1 202 ? 8.586 -9.444 -32.628 1.00 38.78 202 SER A O 1
ATOM 1559 N N . ALA A 1 203 ? 9.330 -8.376 -30.804 1.00 38.50 203 ALA A N 1
ATOM 1560 C CA . ALA A 1 203 ? 9.829 -7.194 -31.521 1.00 38.50 203 ALA A CA 1
ATOM 1561 C C . ALA A 1 203 ? 11.360 -7.170 -31.729 1.00 38.50 203 ALA A C 1
ATOM 1563 O O . ALA A 1 203 ? 11.882 -6.197 -32.263 1.00 38.50 203 ALA A O 1
ATOM 1564 N N . ALA A 1 204 ? 12.079 -8.224 -31.323 1.00 35.94 204 ALA A N 1
ATOM 1565 C CA . ALA A 1 204 ? 13.533 -8.363 -31.507 1.00 35.94 204 ALA A CA 1
ATOM 1566 C C . ALA A 1 204 ? 13.919 -9.530 -32.441 1.00 35.94 204 ALA A C 1
ATOM 1568 O O . ALA A 1 204 ? 15.047 -10.016 -32.402 1.00 35.94 204 ALA A O 1
ATOM 1569 N N . GLY A 1 205 ? 12.969 -10.001 -33.253 1.00 38.94 205 GLY A N 1
ATOM 1570 C CA . GLY A 1 205 ? 13.188 -10.988 -34.306 1.00 38.94 205 GLY A CA 1
ATOM 1571 C C . GLY A 1 205 ? 13.067 -10.351 -35.685 1.00 38.94 205 GLY A C 1
ATOM 1572 O O . GLY A 1 205 ? 12.064 -10.584 -36.350 1.00 38.94 205 GLY A O 1
ATOM 1573 N N . LEU A 1 206 ? 14.051 -9.523 -36.048 1.00 33.62 206 LEU A N 1
ATOM 1574 C CA . LEU A 1 206 ? 14.590 -9.272 -37.394 1.00 33.62 206 LEU A CA 1
ATOM 1575 C C . LEU A 1 206 ? 15.822 -8.365 -37.269 1.00 33.62 206 LEU A C 1
ATOM 1577 O O . LEU A 1 206 ? 15.712 -7.322 -36.586 1.00 33.62 206 LEU A O 1
#

Secondary structure (DSSP, 8-state):
---EEE-BTTB--EEEEE-GGGTTTHHHHTTPPP--TTS-EEEEEEES-SSTT---EEEETTPPEEEE--TT-SS-EEEESTTS-EEEE-TT-EEEE---SSPPP---S-SSHHHHHHHHHHTTT--PPPPPGGGG--THHHHHHHHH-TTS----SS----------------------------PPPTT----B--GGGTTS--

Mean predicted aligned error: 16.69 Å

Solvent-accessible surface area (backbone atoms only — not comparable to full-atom values): 13464 Å² total; per-residue (Å²): 131,46,33,41,42,35,47,31,90,97,55,70,48,32,41,35,39,24,29,25,76,38,15,75,42,70,33,34,78,54,69,26,66,83,44,61,72,87,50,76,35,32,38,40,23,53,29,71,60,98,49,96,82,75,64,58,46,80,41,59,37,89,49,75,44,76,53,64,40,52,69,86,49,94,66,54,39,31,39,24,47,70,86,49,73,71,43,80,37,51,62,63,31,48,43,71,48,61,65,67,96,72,78,82,90,78,89,74,96,51,96,55,47,68,60,56,49,48,34,67,75,65,49,59,90,65,75,79,76,80,72,60,74,70,80,76,44,64,70,69,61,32,58,52,50,55,67,75,48,82,75,68,76,78,82,59,101,67,83,85,79,76,85,74,91,72,95,77,83,89,87,83,89,86,90,86,89,86,89,87,90,82,89,80,84,86,80,79,69,100,77,78,80,81,73,71,65,70,70,75,66,73,79,74,79,125